Protein AF-A0A8K0D975-F1 (afdb_monomer_lite)

pLDDT: mean 75.47, std 18.8, range [40.16, 98.81]

Sequence (234 aa):
MQNQLSFEFPVFLFFVVSKGITSLYQLYKERNKKITDCPRDTNCNICNSYLSQVSKLASTLDELDTYIINIKEANEDKLEKLVLLHSEFNQLRQELAQFKDFKKELREFKRQLDTKSAVFPPPPAPPPPPRPPPPPPPLPPLSIPHNNSKSAKVAAKKKSDENARPVISLEDILKVKLKKISDRPSPVRHATEPLVLTALNQVRLSLAISKPPTPTRRSLCEIENCDFDSADGI

Foldseek 3Di:
DPPPPPPVVVVVVCVVVVVVVVVVVVVVVVVVVVVVPDPPPPPDPVVVVVVVVVVVVVVVVVVVVVVVVVVVVVVVVVVVVVVVVVVVVVVVVVVVVVVVVVVVVVVVVVVVVVVVVVPDDPPPDPDDPDDDDDDDPDDDDDDDDDDDDDDDDDDDDDDDDPPDDDDQDPVNVVPPPPDPPPDPPDPPPPPPDPCPVVVVVVPPPPPPPPPDPDPDDDDPDDPPDDDPDDPPDD

Secondary structure (DSSP, 8-state):
---SSSSHHHHHHHHHHHHHHHHHHHHHHHHHHHHHTS-S-TT-HHHHHHHHHHHHHHHHHHHHHHHHHHHHHHHHHHHHHHHHHHHHHHHHHHHHHHHHHHHHHHHHHHHHHHHHHTTSPPPPPPPPPPPPPPPPPPPPPPPPP------------PPPPTT------HHHHHH-------------------TTSHHHHS--------------------------------

Radius of gyration: 46.22 Å; chains: 1; bounding box: 80×68×142 Å

Organism: Ignelater luminosus (NCBI:txid2038154)

Structure (mmCIF, N/CA/C/O backbone):
data_AF-A0A8K0D975-F1
#
_entry.id   AF-A0A8K0D975-F1
#
loop_
_atom_site.group_PDB
_atom_site.id
_atom_site.type_symbol
_atom_site.label_atom_id
_atom_site.label_alt_id
_atom_site.label_comp_id
_atom_site.label_asym_id
_atom_site.label_entity_id
_atom_site.label_seq_id
_atom_site.pdbx_PDB_ins_code
_atom_site.Cartn_x
_atom_site.Cartn_y
_atom_site.Cartn_z
_atom_site.occupancy
_atom_site.B_iso_or_equiv
_atom_site.auth_seq_id
_atom_site.auth_comp_id
_atom_site.auth_asym_id
_atom_site.auth_atom_id
_atom_site.pdbx_PDB_model_num
ATOM 1 N N . MET A 1 1 ? -21.868 -29.072 -40.294 1.00 54.28 1 MET A N 1
ATOM 2 C CA . MET A 1 1 ? -20.649 -28.810 -41.093 1.00 54.28 1 MET A CA 1
ATOM 3 C C . MET A 1 1 ? -20.066 -27.449 -40.711 1.00 54.28 1 MET A C 1
ATOM 5 O O . MET A 1 1 ? -20.308 -26.482 -41.416 1.00 54.28 1 MET A O 1
ATOM 9 N N . GLN A 1 2 ? -19.380 -27.322 -39.566 1.00 55.19 2 GLN A N 1
ATOM 10 C CA . GLN A 1 2 ? -18.978 -25.990 -39.072 1.00 55.19 2 GLN A CA 1
ATOM 11 C C . GLN A 1 2 ? -17.717 -25.988 -38.186 1.00 55.19 2 GLN A C 1
ATOM 13 O O . GLN A 1 2 ? -17.623 -25.192 -37.268 1.00 55.19 2 GLN A O 1
ATOM 18 N N . ASN A 1 3 ? -16.749 -26.876 -38.457 1.00 55.88 3 ASN A N 1
ATOM 19 C CA . ASN A 1 3 ? -15.510 -26.998 -37.663 1.00 55.88 3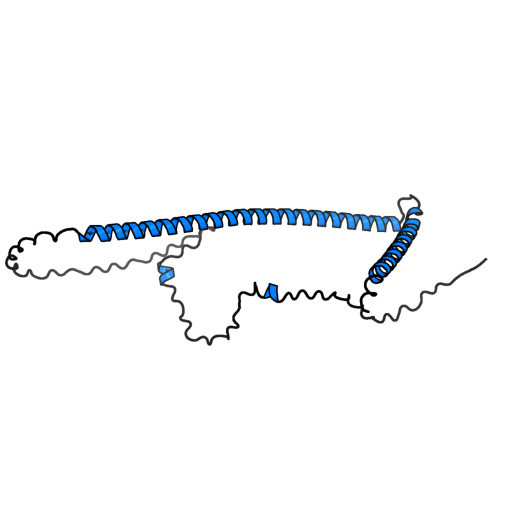 ASN A CA 1
ATOM 20 C C . ASN A 1 3 ? -14.221 -27.118 -38.512 1.00 55.88 3 ASN A C 1
ATOM 22 O O . ASN A 1 3 ? -13.230 -27.658 -38.038 1.00 55.88 3 ASN A O 1
ATOM 26 N N . GLN A 1 4 ? -14.202 -26.634 -39.761 1.00 58.50 4 GLN A N 1
ATOM 27 C CA . GLN A 1 4 ? -12.992 -26.692 -40.611 1.00 58.50 4 GLN A CA 1
ATOM 28 C C . GLN A 1 4 ? -12.146 -25.405 -40.632 1.00 58.50 4 GLN A C 1
ATOM 30 O O . GLN A 1 4 ? -11.039 -25.424 -41.153 1.00 58.50 4 GLN A O 1
ATOM 35 N N . LEU A 1 5 ? -12.604 -24.300 -40.037 1.00 57.09 5 LEU A N 1
ATOM 36 C CA . LEU A 1 5 ? -11.881 -23.016 -40.074 1.00 57.09 5 LEU A CA 1
ATOM 37 C C . LEU A 1 5 ? -10.822 -22.840 -38.969 1.00 57.09 5 LEU A C 1
ATOM 39 O O . LEU A 1 5 ? -10.104 -21.844 -38.966 1.00 57.09 5 LEU A O 1
ATOM 43 N N . SER A 1 6 ? -10.696 -23.789 -38.040 1.00 59.84 6 SER A N 1
ATOM 44 C CA . SER A 1 6 ? -9.868 -23.617 -36.837 1.00 59.84 6 SER A CA 1
ATOM 45 C C . SER A 1 6 ? -8.384 -23.954 -37.031 1.00 59.84 6 SER A C 1
ATOM 47 O O . SER A 1 6 ? -7.569 -23.556 -36.204 1.00 59.84 6 SER A O 1
ATOM 49 N N . PHE A 1 7 ? -8.019 -24.690 -38.088 1.00 61.81 7 PHE A N 1
ATOM 50 C CA . PHE A 1 7 ? -6.660 -25.238 -38.246 1.00 61.81 7 PHE A CA 1
ATOM 51 C C . PHE A 1 7 ? -5.744 -24.446 -39.194 1.00 61.81 7 PHE A C 1
ATOM 53 O O . PHE A 1 7 ? -4.526 -24.523 -39.061 1.00 61.81 7 PHE A O 1
ATOM 60 N N . GLU A 1 8 ? -6.296 -23.630 -40.094 1.00 73.44 8 GLU A N 1
ATOM 61 C CA . GLU A 1 8 ? -5.514 -22.889 -41.104 1.00 73.44 8 GLU A CA 1
ATOM 62 C C . GLU A 1 8 ? -4.910 -21.578 -40.565 1.00 73.44 8 GLU A C 1
ATOM 64 O O . GLU A 1 8 ? -3.854 -21.121 -41.006 1.00 73.44 8 GLU A O 1
ATOM 69 N N . PHE A 1 9 ? -5.548 -20.969 -39.561 1.00 77.62 9 PHE A N 1
ATOM 70 C CA . PHE A 1 9 ? -5.111 -19.687 -39.006 1.00 77.62 9 PHE A CA 1
ATOM 71 C C . PHE A 1 9 ? -3.704 -19.700 -38.365 1.00 77.62 9 PHE A C 1
ATOM 73 O O . PHE A 1 9 ? -2.917 -18.797 -38.667 1.00 77.62 9 PHE A O 1
ATOM 80 N N . PRO A 1 10 ? -3.320 -20.684 -37.521 1.00 82.88 10 PRO A N 1
ATOM 81 C CA . PRO A 1 10 ? -1.987 -20.693 -36.912 1.00 82.88 10 PRO A CA 1
ATOM 82 C C . PRO A 1 10 ? -0.861 -20.920 -37.932 1.00 82.88 10 PRO A C 1
ATOM 84 O O . PRO A 1 10 ? 0.219 -20.349 -37.778 1.00 82.88 10 PRO A O 1
ATOM 87 N N . VAL A 1 11 ? -1.112 -21.691 -38.996 1.00 85.38 11 VAL A N 1
ATOM 88 C CA . VAL A 1 11 ? -0.122 -21.951 -40.055 1.00 85.38 11 VAL A CA 1
ATOM 89 C C . VAL A 1 11 ? 0.134 -20.684 -40.868 1.00 85.38 11 VAL A C 1
ATOM 91 O O . VAL A 1 11 ? 1.287 -20.324 -41.115 1.00 85.38 11 VAL A O 1
ATOM 94 N N . PHE A 1 12 ? -0.929 -19.955 -41.215 1.00 86.31 12 PHE A N 1
ATOM 95 C CA . PHE A 1 12 ? -0.808 -18.674 -41.902 1.00 86.31 12 PHE A CA 1
ATOM 96 C C . PHE A 1 12 ? -0.055 -17.638 -41.054 1.00 86.31 12 PHE A C 1
ATOM 98 O O . PHE A 1 12 ? 0.866 -16.987 -41.551 1.00 86.31 12 PHE A O 1
ATOM 105 N N . LEU A 1 13 ? -0.384 -17.522 -39.761 1.00 86.50 13 LEU A N 1
ATOM 106 C CA . LEU A 1 13 ? 0.298 -16.597 -38.852 1.00 86.50 13 LEU A CA 1
ATOM 107 C C . LEU A 1 13 ? 1.793 -16.929 -38.734 1.00 86.50 13 LEU A C 1
ATOM 109 O O . LEU A 1 13 ? 2.632 -16.034 -38.833 1.00 86.50 13 LEU A O 1
ATOM 113 N N . PHE A 1 14 ? 2.132 -18.212 -38.585 1.00 91.44 14 PHE A N 1
ATOM 114 C CA . PHE A 1 14 ? 3.520 -18.664 -38.530 1.00 91.44 14 PHE A CA 1
ATOM 115 C C . PHE A 1 14 ? 4.281 -18.322 -39.815 1.00 91.44 14 PHE A C 1
ATOM 117 O O . PHE A 1 14 ? 5.395 -17.808 -39.744 1.00 91.44 14 PHE A O 1
ATOM 124 N N . PHE A 1 15 ? 3.681 -18.538 -40.989 1.00 92.88 15 PHE A N 1
ATOM 125 C CA . PHE A 1 15 ? 4.318 -18.229 -42.269 1.00 92.88 15 PHE A CA 1
ATOM 126 C C . PHE A 1 15 ? 4.573 -16.727 -42.453 1.00 92.88 15 PHE A C 1
ATOM 128 O O . PHE A 1 15 ? 5.654 -16.331 -42.893 1.00 92.88 15 PHE A O 1
ATOM 135 N N . VAL A 1 16 ? 3.607 -15.882 -42.075 1.00 91.38 16 VAL A N 1
ATOM 136 C CA . VAL A 1 16 ? 3.749 -14.419 -42.136 1.00 91.38 16 VAL A CA 1
ATOM 137 C C . VAL A 1 16 ? 4.837 -13.936 -41.175 1.00 91.38 16 VAL A C 1
ATOM 139 O O . VAL A 1 16 ? 5.709 -13.165 -41.579 1.00 91.38 16 VAL A O 1
ATOM 142 N N . VAL A 1 17 ? 4.840 -14.426 -39.931 1.00 91.75 17 VAL A N 1
ATOM 143 C CA . VAL A 1 17 ? 5.870 -14.086 -38.935 1.00 91.75 17 VAL A CA 1
ATOM 144 C C . VAL A 1 17 ? 7.247 -14.572 -39.390 1.00 91.75 17 VAL A C 1
ATOM 146 O O . VAL A 1 17 ? 8.211 -13.813 -39.339 1.00 91.75 17 VAL A O 1
ATOM 149 N N . SER A 1 18 ? 7.339 -15.799 -39.903 1.00 93.81 18 SER A N 1
ATOM 150 C CA . SER A 1 18 ? 8.587 -16.389 -40.391 1.00 93.81 18 SER A CA 1
ATOM 151 C C . SER A 1 18 ? 9.182 -15.572 -41.539 1.00 93.81 18 SER A C 1
ATOM 153 O O . SER A 1 18 ? 10.337 -15.155 -41.448 1.00 93.81 18 SER A O 1
ATOM 155 N N . LYS A 1 19 ? 8.386 -15.234 -42.565 1.00 92.94 19 LYS A N 1
ATOM 156 C CA . LYS A 1 19 ? 8.847 -14.375 -43.668 1.00 92.94 19 LYS A CA 1
ATOM 157 C C . LYS A 1 19 ? 9.261 -12.983 -43.196 1.00 92.94 19 LYS A C 1
ATOM 159 O O . LYS A 1 19 ? 10.261 -12.457 -43.684 1.00 92.94 19 LYS A O 1
ATOM 164 N N . GLY A 1 20 ? 8.536 -12.408 -42.234 1.00 92.44 20 GLY A N 1
ATOM 165 C CA . GLY A 1 20 ? 8.893 -11.129 -41.619 1.00 92.44 20 GLY A CA 1
ATOM 166 C C . GLY A 1 20 ? 10.260 -11.177 -40.932 1.00 92.44 20 GLY A C 1
ATOM 167 O O . GLY A 1 20 ? 11.113 -10.329 -41.194 1.00 92.44 20 GLY A O 1
ATOM 168 N N . ILE A 1 21 ? 10.507 -12.209 -40.121 1.00 91.94 21 ILE A N 1
ATOM 169 C CA . ILE A 1 21 ? 11.790 -12.417 -39.435 1.00 91.94 21 ILE A CA 1
ATOM 170 C C . ILE A 1 21 ? 12.917 -12.645 -40.448 1.00 91.94 21 ILE A C 1
ATOM 172 O O . ILE A 1 21 ? 13.978 -12.039 -40.313 1.00 91.94 21 ILE A O 1
ATOM 176 N N . THR A 1 22 ? 12.704 -13.463 -41.487 1.00 92.94 22 THR A N 1
ATOM 177 C CA . THR A 1 22 ? 13.719 -13.689 -42.529 1.00 92.94 22 THR A CA 1
ATOM 178 C C . THR A 1 22 ? 14.071 -12.394 -43.259 1.00 92.94 22 THR A C 1
ATOM 180 O O . THR A 1 22 ? 15.250 -12.110 -43.454 1.00 92.94 22 THR A O 1
ATOM 183 N N . SER A 1 23 ? 13.078 -11.577 -43.620 1.00 92.44 23 SER A N 1
ATOM 184 C CA . SER A 1 23 ? 13.317 -10.284 -44.268 1.00 92.44 23 SER A CA 1
ATOM 185 C C . SER A 1 23 ? 14.090 -9.321 -43.362 1.00 92.44 23 SER A C 1
ATOM 187 O O . SER A 1 23 ? 15.037 -8.681 -43.817 1.00 92.44 23 SER A O 1
ATOM 189 N N . LEU A 1 24 ? 13.727 -9.234 -42.077 1.00 86.06 24 LEU A N 1
ATOM 190 C CA . LEU A 1 24 ? 14.442 -8.411 -41.093 1.00 86.06 24 LEU A CA 1
ATOM 191 C C . LEU A 1 24 ? 15.884 -8.882 -40.895 1.00 86.06 24 LEU A C 1
ATOM 193 O O . LEU A 1 24 ? 16.798 -8.062 -40.837 1.00 86.06 24 LEU A O 1
ATOM 197 N N . TYR A 1 25 ? 16.098 -10.196 -40.839 1.00 91.44 25 TYR A N 1
ATOM 198 C CA . TYR A 1 25 ? 17.429 -10.777 -40.720 1.00 91.44 25 TYR A CA 1
ATOM 199 C C . TYR A 1 25 ? 18.309 -10.447 -41.932 1.00 91.44 25 TYR A C 1
ATOM 201 O O . TYR A 1 25 ? 19.474 -10.097 -41.757 1.00 91.44 25 TYR A O 1
ATOM 209 N N . GLN A 1 26 ? 17.763 -10.495 -43.153 1.00 89.06 26 GLN A N 1
ATOM 210 C CA . GLN A 1 26 ? 18.515 -10.113 -44.354 1.00 89.06 26 GLN A CA 1
ATOM 211 C C . GLN A 1 26 ? 18.881 -8.625 -44.349 1.00 89.06 26 GLN A C 1
ATOM 213 O O . GLN A 1 26 ? 20.036 -8.291 -44.598 1.00 89.06 26 GLN A O 1
ATOM 218 N N . LEU A 1 27 ? 17.955 -7.738 -43.966 1.00 82.12 27 LEU A N 1
ATOM 219 C CA . LEU A 1 27 ? 18.246 -6.306 -43.819 1.00 82.12 27 LEU A CA 1
ATOM 220 C C . LEU A 1 27 ? 19.330 -6.044 -42.766 1.00 82.12 27 LEU A C 1
ATOM 222 O O . LEU A 1 27 ? 20.228 -5.229 -42.980 1.00 82.12 27 LEU A O 1
ATOM 226 N N . TYR A 1 28 ? 19.278 -6.758 -41.639 1.00 81.69 28 TYR A N 1
ATOM 227 C CA . TYR A 1 28 ? 20.307 -6.690 -40.604 1.00 81.69 28 TYR A CA 1
ATOM 228 C C . TYR A 1 28 ? 21.668 -7.168 -41.131 1.00 81.69 28 TYR A C 1
ATOM 230 O O . TYR A 1 28 ? 22.685 -6.505 -40.927 1.00 81.69 28 TYR A O 1
ATOM 238 N N . LYS A 1 29 ? 21.689 -8.279 -41.877 1.00 85.56 29 LYS A N 1
ATOM 239 C CA . LYS A 1 29 ? 22.897 -8.845 -42.487 1.00 85.56 29 LYS A CA 1
ATOM 240 C C . LYS A 1 29 ? 23.521 -7.907 -43.525 1.00 85.56 29 LYS A C 1
ATOM 242 O O . LYS A 1 29 ? 24.730 -7.692 -43.488 1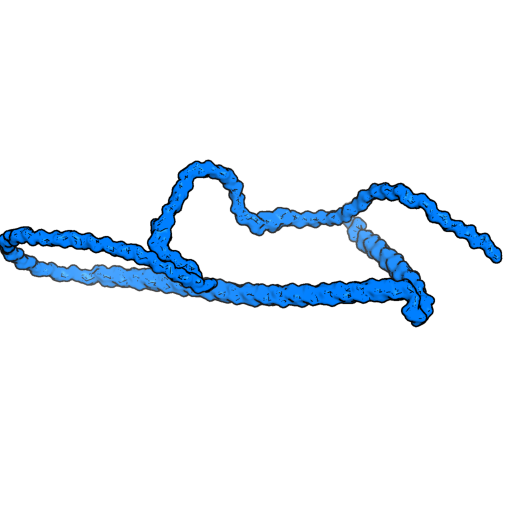.00 85.56 29 LYS A O 1
ATOM 247 N N . GLU A 1 30 ? 22.724 -7.324 -44.420 1.00 82.12 30 GLU A N 1
ATOM 248 C CA . GLU A 1 30 ? 23.202 -6.359 -45.421 1.00 82.12 30 GLU A CA 1
ATOM 249 C C . GLU A 1 30 ? 23.739 -5.081 -44.776 1.00 82.12 30 GLU A C 1
ATOM 251 O O . GLU A 1 30 ? 24.789 -4.572 -45.176 1.00 82.12 30 GLU A O 1
ATOM 256 N N . ARG A 1 31 ? 23.062 -4.582 -43.736 1.00 76.19 31 ARG A N 1
ATOM 257 C CA . ARG A 1 31 ? 23.519 -3.408 -42.987 1.00 76.19 31 ARG A CA 1
ATOM 258 C C . ARG A 1 31 ? 24.826 -3.684 -42.243 1.00 76.19 31 ARG A C 1
ATOM 260 O O . ARG A 1 31 ? 25.707 -2.829 -42.253 1.00 76.19 31 ARG A O 1
ATOM 267 N N . ASN A 1 32 ? 24.985 -4.878 -41.673 1.00 74.75 32 ASN A N 1
ATOM 268 C CA . ASN A 1 32 ? 26.220 -5.287 -41.004 1.00 74.75 32 ASN A CA 1
ATOM 269 C C . ASN A 1 32 ? 27.379 -5.521 -41.972 1.00 74.75 32 ASN A C 1
ATOM 271 O O . ASN A 1 32 ? 28.511 -5.206 -41.619 1.00 74.75 32 ASN A O 1
ATOM 275 N N . LYS A 1 33 ? 27.121 -5.991 -43.198 1.00 79.06 33 LYS A N 1
ATOM 276 C CA . LYS A 1 33 ? 28.171 -6.135 -44.217 1.00 79.06 33 LYS A CA 1
ATOM 277 C C . LYS A 1 33 ? 28.836 -4.788 -44.541 1.00 79.06 33 LYS A C 1
ATOM 279 O O . LYS A 1 33 ? 30.054 -4.704 -44.624 1.00 79.06 33 LYS A O 1
ATOM 284 N N . LYS A 1 34 ? 28.049 -3.707 -44.609 1.00 70.44 34 LYS A N 1
ATOM 285 C CA . LYS A 1 34 ? 28.573 -2.337 -44.788 1.00 70.44 34 LYS A CA 1
ATOM 286 C C . LYS A 1 34 ? 29.397 -1.836 -43.594 1.00 70.44 34 LYS A C 1
ATOM 288 O O . LYS A 1 34 ? 30.197 -0.925 -43.757 1.00 70.44 34 LYS A O 1
ATOM 293 N N . ILE A 1 35 ? 29.193 -2.404 -42.403 1.00 68.75 35 ILE A N 1
ATOM 294 C CA . ILE A 1 35 ? 29.945 -2.061 -41.187 1.00 68.75 35 ILE A CA 1
ATOM 295 C C . ILE A 1 35 ? 31.257 -2.857 -41.121 1.00 68.75 35 ILE A C 1
ATOM 297 O O . ILE A 1 35 ? 32.276 -2.303 -40.719 1.00 68.75 35 ILE A O 1
ATOM 301 N N . THR A 1 36 ? 31.262 -4.126 -41.549 1.00 71.06 36 THR A N 1
ATOM 302 C CA . THR A 1 36 ? 32.467 -4.978 -41.543 1.00 71.06 36 THR A CA 1
ATOM 303 C C . THR A 1 36 ? 33.531 -4.548 -42.547 1.00 71.06 36 THR A C 1
ATOM 305 O O . THR A 1 36 ? 34.699 -4.867 -42.345 1.00 71.06 36 THR A O 1
ATOM 308 N N . ASP A 1 37 ? 33.142 -3.801 -43.583 1.00 74.62 37 ASP A N 1
ATOM 309 C CA . ASP A 1 37 ? 34.058 -3.291 -44.605 1.00 74.62 37 ASP A CA 1
ATOM 310 C C . ASP A 1 37 ? 34.645 -1.904 -44.257 1.00 74.62 37 ASP A C 1
ATOM 312 O O . ASP A 1 37 ? 35.434 -1.381 -45.046 1.00 74.62 37 ASP A O 1
ATOM 316 N N . CYS A 1 38 ? 34.311 -1.282 -43.103 1.00 69.75 38 CYS A N 1
ATOM 317 C CA . CYS A 1 38 ? 34.995 -0.033 -42.729 1.00 69.75 38 CYS A CA 1
ATOM 318 C C . CYS A 1 38 ? 36.458 -0.363 -42.356 1.00 69.75 38 CYS A C 1
ATOM 320 O O . CYS A 1 38 ? 36.680 -1.201 -41.472 1.00 69.75 38 CYS A O 1
ATOM 322 N N . PRO A 1 39 ? 37.466 0.248 -43.015 1.00 73.81 39 PRO A N 1
ATOM 323 C CA . PRO A 1 39 ? 38.866 0.046 -42.659 1.00 73.81 39 PRO A CA 1
ATOM 324 C C . PRO A 1 39 ? 39.056 0.363 -41.175 1.00 73.81 39 PRO A C 1
ATOM 326 O O . PRO A 1 39 ? 38.428 1.277 -40.643 1.00 73.81 39 PRO A O 1
ATOM 329 N N . ARG A 1 40 ? 39.921 -0.399 -40.495 1.00 70.75 40 ARG A N 1
ATOM 330 C CA . ARG A 1 40 ? 40.200 -0.272 -39.049 1.00 70.75 40 ARG A CA 1
ATOM 331 C C . ARG A 1 40 ? 40.765 1.093 -38.625 1.00 70.75 40 ARG A C 1
ATOM 333 O O . ARG A 1 40 ? 41.045 1.285 -37.444 1.00 70.75 40 ARG A O 1
ATOM 340 N N . ASP A 1 41 ? 40.919 2.022 -39.560 1.00 65.56 41 ASP A N 1
ATOM 341 C CA . ASP A 1 41 ? 41.367 3.376 -39.300 1.00 65.56 41 ASP A CA 1
ATOM 342 C C . ASP A 1 41 ? 40.302 4.141 -38.505 1.00 65.56 41 ASP A C 1
ATOM 344 O O . ASP A 1 41 ? 39.129 4.247 -38.870 1.00 65.56 41 ASP A O 1
ATOM 348 N N . THR A 1 42 ? 40.741 4.682 -37.376 1.00 63.97 42 THR A N 1
ATOM 349 C CA . THR A 1 42 ? 39.962 5.235 -36.257 1.00 63.97 42 THR A CA 1
ATOM 350 C C . THR A 1 42 ? 39.091 6.460 -36.576 1.00 63.97 42 THR A C 1
ATOM 352 O O . THR A 1 42 ? 38.468 7.011 -35.672 1.00 63.97 42 THR A O 1
ATOM 355 N N . ASN A 1 43 ? 3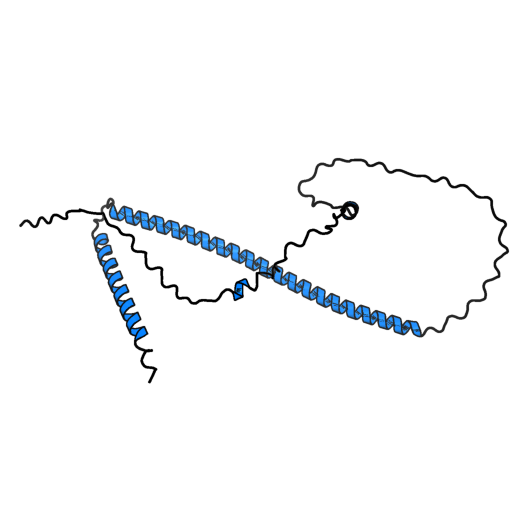8.974 6.866 -37.844 1.00 81.38 43 ASN A N 1
ATOM 356 C CA . ASN A 1 43 ? 38.278 8.083 -38.282 1.00 81.38 43 ASN A CA 1
ATOM 357 C C . ASN A 1 43 ? 37.074 7.833 -39.219 1.00 81.38 43 ASN A C 1
ATOM 359 O O . ASN A 1 43 ? 36.642 8.733 -39.938 1.00 81.38 43 ASN A O 1
ATOM 363 N N . CYS A 1 44 ? 36.485 6.634 -39.217 1.00 87.81 44 CYS A N 1
ATOM 364 C CA . CYS A 1 44 ? 35.237 6.362 -39.945 1.00 87.81 44 CYS A CA 1
ATOM 365 C C . CYS A 1 44 ? 34.054 7.125 -39.290 1.00 87.81 44 CYS A C 1
ATOM 367 O O . CYS A 1 44 ? 33.565 6.736 -38.229 1.00 87.81 44 CYS A O 1
ATOM 369 N N . ASN A 1 45 ? 33.557 8.199 -39.928 1.00 87.12 45 ASN A N 1
ATOM 370 C CA . ASN A 1 45 ? 32.433 9.025 -39.429 1.00 87.12 45 ASN A CA 1
ATOM 371 C C . ASN A 1 45 ? 31.175 8.202 -39.099 1.00 87.12 45 ASN A C 1
ATOM 373 O O . ASN A 1 45 ? 30.465 8.484 -38.133 1.00 87.12 45 ASN A O 1
ATOM 377 N N . ILE A 1 46 ? 30.917 7.157 -39.890 1.00 83.69 46 ILE A N 1
ATOM 378 C CA . ILE A 1 46 ? 29.788 6.242 -39.695 1.00 83.69 46 ILE A CA 1
ATOM 379 C C . ILE A 1 46 ? 29.976 5.434 -38.403 1.00 83.69 46 ILE A C 1
ATOM 381 O O . ILE A 1 46 ? 29.057 5.367 -37.587 1.00 83.69 46 ILE A O 1
ATOM 385 N N . CYS A 1 47 ? 31.170 4.876 -38.177 1.00 83.62 47 CYS A N 1
ATOM 386 C CA . CYS A 1 47 ? 31.493 4.153 -36.946 1.00 83.62 47 CYS A CA 1
ATOM 387 C C . CYS A 1 47 ? 31.379 5.057 -35.714 1.00 83.62 47 CYS A C 1
ATOM 389 O O . CYS A 1 47 ? 30.780 4.642 -34.727 1.00 83.62 47 CYS A O 1
ATOM 391 N N . ASN A 1 48 ? 31.858 6.303 -35.787 1.00 87.31 48 ASN A N 1
ATOM 392 C CA . ASN A 1 48 ? 31.734 7.268 -34.689 1.00 87.31 48 ASN A CA 1
ATOM 393 C C . ASN A 1 48 ? 30.267 7.596 -34.362 1.00 87.31 48 ASN A C 1
ATOM 395 O O . ASN A 1 48 ? 29.899 7.676 -33.190 1.00 87.31 48 ASN A O 1
ATOM 399 N N . SER A 1 49 ? 29.405 7.720 -35.378 1.00 88.69 49 SER A N 1
ATOM 400 C CA . SER A 1 49 ? 27.964 7.915 -35.172 1.00 88.69 49 SER A CA 1
ATOM 401 C C . SER A 1 49 ? 27.314 6.716 -34.476 1.00 88.69 49 SER A C 1
ATOM 403 O O . SER A 1 49 ? 26.567 6.897 -33.512 1.00 88.69 49 SER A O 1
ATOM 405 N N . TYR A 1 50 ? 27.622 5.490 -34.910 1.00 86.12 50 TYR A N 1
ATOM 406 C CA . TYR A 1 50 ? 27.109 4.286 -34.253 1.00 86.12 50 TYR A CA 1
ATOM 407 C C . TYR A 1 50 ? 27.651 4.131 -32.834 1.00 86.12 50 TYR A C 1
ATOM 409 O O . TYR A 1 50 ? 26.877 3.836 -31.930 1.00 86.12 50 TYR A O 1
ATOM 417 N N . LEU A 1 51 ? 28.941 4.385 -32.612 1.00 86.50 51 LEU A N 1
ATOM 418 C CA . LEU A 1 51 ? 29.549 4.338 -31.285 1.00 86.50 51 LEU A CA 1
ATOM 419 C C . LEU A 1 51 ? 28.893 5.352 -30.339 1.00 86.50 51 LEU A C 1
ATOM 421 O O . LEU A 1 51 ? 28.592 5.017 -29.197 1.00 86.50 51 LEU A O 1
ATOM 425 N N . SER A 1 52 ? 28.596 6.561 -30.825 1.00 90.56 52 SER A N 1
ATOM 426 C CA . SER A 1 52 ? 27.857 7.573 -30.064 1.00 90.56 52 SER A CA 1
ATOM 427 C C . SER A 1 52 ? 26.436 7.112 -29.720 1.00 90.56 52 SER A C 1
ATOM 429 O O . SER A 1 52 ? 26.000 7.277 -28.583 1.00 90.56 52 SER A O 1
ATOM 431 N N . GLN A 1 53 ? 25.723 6.478 -30.658 1.00 93.00 53 GLN A N 1
ATOM 432 C CA . GLN A 1 53 ? 24.389 5.924 -30.398 1.00 93.00 53 GLN A CA 1
ATOM 433 C C . GLN A 1 53 ? 24.424 4.767 -29.396 1.00 93.00 53 GLN A C 1
ATOM 435 O O . GLN A 1 53 ? 23.596 4.731 -28.491 1.00 93.00 53 GLN A O 1
ATOM 440 N N . VAL A 1 54 ? 25.382 3.847 -29.532 1.00 85.50 54 VAL A N 1
ATOM 441 C CA . VAL A 1 54 ? 25.581 2.729 -28.598 1.00 85.50 54 VAL A CA 1
ATOM 442 C C . VAL A 1 54 ? 25.928 3.253 -27.210 1.00 85.50 54 VAL A C 1
ATOM 444 O O . VAL A 1 54 ? 25.340 2.799 -26.238 1.00 85.50 54 VAL A O 1
ATOM 447 N N . SER A 1 55 ? 26.812 4.248 -27.118 1.00 91.62 55 SER A N 1
ATOM 448 C CA . SER A 1 55 ? 27.159 4.908 -25.857 1.00 91.62 55 SER A CA 1
ATOM 449 C C . SER A 1 55 ? 25.936 5.574 -25.217 1.00 91.62 55 SER A C 1
ATOM 451 O O . SER A 1 55 ? 25.641 5.332 -24.052 1.00 91.62 55 SER A O 1
ATOM 453 N N . LYS A 1 56 ? 25.138 6.312 -26.000 1.00 95.50 56 LYS A N 1
ATOM 454 C CA . LYS A 1 56 ? 23.891 6.924 -25.522 1.00 95.50 56 LYS A CA 1
ATOM 455 C C . LYS A 1 56 ? 22.894 5.882 -25.008 1.00 95.50 56 LYS A C 1
ATOM 457 O O . LYS A 1 56 ? 22.304 6.089 -23.951 1.00 95.50 56 LYS A O 1
ATOM 462 N N . LEU A 1 57 ? 22.702 4.789 -25.751 1.00 91.38 57 LEU A N 1
ATOM 463 C CA . LEU A 1 57 ? 21.832 3.674 -25.362 1.00 91.38 57 LEU A CA 1
ATOM 464 C C . LEU A 1 57 ? 22.333 2.988 -24.088 1.00 91.38 57 LEU A C 1
ATOM 466 O O . LEU A 1 57 ? 21.526 2.689 -23.216 1.00 91.38 57 LEU A O 1
ATOM 470 N N . ALA A 1 58 ? 23.646 2.783 -23.960 1.00 89.19 58 ALA A N 1
ATOM 471 C CA . ALA A 1 58 ? 24.255 2.230 -22.755 1.00 89.19 58 ALA A CA 1
ATOM 472 C C . ALA A 1 58 ? 23.980 3.126 -21.537 1.00 89.19 58 ALA A C 1
ATOM 474 O O . ALA A 1 58 ? 23.454 2.640 -20.544 1.00 89.19 58 ALA A O 1
ATOM 475 N N . SER A 1 59 ? 24.183 4.444 -21.653 1.00 95.81 59 SER A N 1
ATOM 476 C CA . SER A 1 59 ? 23.853 5.379 -20.566 1.00 95.81 59 SER A CA 1
ATOM 477 C C . SER A 1 59 ? 22.366 5.366 -20.200 1.00 95.81 59 SER A C 1
ATOM 479 O O . SER A 1 59 ? 22.026 5.435 -19.025 1.00 95.81 59 SER A O 1
ATOM 481 N N . THR A 1 60 ? 21.465 5.232 -21.182 1.00 94.00 60 THR A N 1
ATOM 482 C CA . THR A 1 60 ? 20.022 5.143 -20.883 1.00 94.00 60 THR A CA 1
ATOM 483 C C . THR A 1 60 ? 19.655 3.831 -20.191 1.00 94.00 60 THR A C 1
ATOM 485 O O . THR A 1 60 ? 18.740 3.816 -19.371 1.00 94.00 60 THR A O 1
ATOM 488 N N . LEU A 1 61 ? 20.343 2.730 -20.509 1.00 88.19 61 LEU A N 1
ATOM 489 C CA . LEU A 1 61 ? 20.168 1.461 -19.803 1.00 88.19 61 LEU A CA 1
ATOM 490 C C . LEU A 1 61 ? 20.623 1.573 -18.346 1.00 88.19 61 LEU A C 1
ATOM 492 O O . LEU A 1 61 ? 19.880 1.141 -17.470 1.00 88.19 61 LEU A O 1
ATOM 496 N N . ASP A 1 62 ? 21.765 2.211 -18.083 1.00 93.31 62 ASP A N 1
ATOM 497 C CA . ASP A 1 62 ? 22.277 2.415 -16.720 1.00 93.31 62 ASP A CA 1
ATOM 498 C C . ASP A 1 62 ? 21.336 3.302 -15.877 1.00 93.31 62 ASP A C 1
ATOM 500 O O . ASP A 1 62 ? 21.060 3.015 -14.707 1.00 93.31 62 ASP A O 1
ATOM 504 N N . GLU A 1 63 ? 20.782 4.363 -16.477 1.00 96.31 63 GLU A N 1
ATOM 505 C CA . GLU A 1 63 ? 19.775 5.223 -15.838 1.00 96.31 63 GLU A CA 1
ATOM 506 C C . GLU A 1 63 ? 18.496 4.447 -15.487 1.00 96.31 63 GLU A C 1
ATOM 508 O O . GLU A 1 63 ? 17.962 4.580 -14.381 1.00 96.31 63 GLU A O 1
ATOM 513 N N . LEU A 1 64 ? 18.001 3.623 -16.416 1.00 93.75 64 LEU A N 1
ATOM 514 C CA . LEU A 1 64 ? 16.816 2.795 -16.196 1.00 93.75 64 LEU A CA 1
ATOM 515 C C . LEU A 1 64 ? 17.057 1.710 -15.147 1.00 93.75 64 LEU A C 1
ATOM 517 O O . LEU A 1 64 ? 16.161 1.447 -14.346 1.00 93.75 64 LEU A O 1
ATOM 521 N N . ASP A 1 65 ? 18.241 1.101 -15.121 1.00 93.94 65 ASP A N 1
ATOM 522 C CA . ASP A 1 65 ? 18.593 0.097 -14.118 1.00 93.94 65 ASP A CA 1
ATOM 523 C C . ASP A 1 65 ? 18.621 0.717 -12.715 1.00 93.94 65 ASP A C 1
ATOM 525 O O . ASP A 1 65 ? 17.956 0.230 -11.798 1.00 93.94 65 ASP A O 1
ATOM 529 N N . THR A 1 66 ? 19.250 1.889 -12.581 1.00 97.56 66 THR A N 1
ATOM 530 C CA . THR A 1 66 ? 19.232 2.681 -11.340 1.00 97.56 66 THR A CA 1
ATOM 531 C C . THR A 1 66 ? 17.800 3.023 -10.915 1.00 97.56 66 THR A C 1
ATOM 533 O O . THR A 1 66 ? 17.433 2.893 -9.746 1.00 97.56 66 THR A O 1
ATOM 536 N N . TYR A 1 67 ? 16.947 3.427 -11.861 1.00 97.38 67 TYR A N 1
ATOM 537 C CA . TYR A 1 67 ? 15.539 3.717 -11.589 1.00 97.38 67 TYR A CA 1
ATOM 538 C C . TYR A 1 67 ? 14.761 2.480 -11.108 1.00 97.38 67 TYR A C 1
ATOM 540 O O . TYR A 1 67 ? 13.969 2.576 -10.168 1.00 97.38 67 TYR A O 1
ATOM 548 N N . ILE A 1 68 ? 14.999 1.312 -11.713 1.00 95.12 68 ILE A N 1
ATOM 549 C CA . ILE A 1 68 ? 14.380 0.044 -11.308 1.00 95.12 68 ILE A CA 1
ATOM 550 C C . ILE A 1 68 ? 14.818 -0.347 -9.894 1.00 95.12 68 ILE A C 1
ATOM 552 O O . ILE A 1 68 ? 13.965 -0.759 -9.105 1.00 95.12 68 ILE A O 1
ATOM 556 N N . ILE A 1 69 ? 16.106 -0.210 -9.563 1.00 97.31 69 ILE A N 1
ATOM 557 C CA . ILE A 1 69 ? 16.635 -0.481 -8.217 1.00 97.31 69 ILE A CA 1
ATOM 558 C C . ILE A 1 69 ? 15.935 0.415 -7.188 1.00 97.31 69 ILE A C 1
ATOM 560 O O . ILE A 1 69 ? 15.335 -0.100 -6.247 1.00 97.31 69 ILE A O 1
ATOM 564 N N . ASN A 1 70 ? 15.869 1.724 -7.438 1.00 98.12 70 ASN A N 1
ATOM 565 C CA . ASN A 1 70 ? 15.204 2.674 -6.540 1.00 98.12 70 ASN A CA 1
ATOM 566 C C . ASN A 1 70 ? 13.714 2.350 -6.327 1.00 98.12 70 ASN A C 1
ATOM 568 O O . ASN A 1 70 ? 13.190 2.469 -5.219 1.00 98.12 70 ASN A O 1
ATOM 572 N N . ILE A 1 71 ? 12.998 1.936 -7.382 1.00 97.50 71 ILE A N 1
ATOM 573 C CA . ILE A 1 71 ? 11.595 1.513 -7.255 1.00 97.50 71 ILE A CA 1
ATOM 574 C C . ILE A 1 71 ? 11.472 0.245 -6.415 1.00 97.50 71 ILE A C 1
ATOM 576 O O . ILE A 1 71 ? 10.523 0.132 -5.636 1.00 97.50 71 ILE A O 1
ATOM 580 N N . LYS A 1 72 ? 12.376 -0.724 -6.596 1.00 97.56 72 LYS A N 1
ATOM 581 C CA . LYS A 1 72 ? 12.364 -1.971 -5.826 1.00 97.56 72 LYS A CA 1
ATOM 582 C C . LYS A 1 72 ? 12.550 -1.684 -4.343 1.00 97.56 72 LYS A C 1
ATOM 584 O O . LYS A 1 72 ? 11.687 -2.084 -3.570 1.00 97.56 72 LYS A O 1
ATOM 589 N N . GLU A 1 73 ? 13.564 -0.906 -3.980 1.00 98.31 73 GLU A N 1
ATOM 590 C CA . GLU A 1 73 ? 13.815 -0.494 -2.592 1.00 98.31 73 GLU A CA 1
ATOM 591 C C . GLU A 1 73 ? 12.602 0.243 -1.999 1.00 98.31 73 GLU A C 1
ATOM 593 O O . GLU A 1 73 ? 12.074 -0.134 -0.955 1.00 98.31 73 GLU A O 1
ATOM 598 N N . ALA A 1 74 ? 12.044 1.219 -2.725 1.00 97.69 74 ALA A N 1
ATOM 599 C CA . ALA A 1 74 ? 10.859 1.947 -2.268 1.00 97.69 74 ALA A CA 1
ATOM 600 C C . ALA A 1 74 ? 9.607 1.060 -2.116 1.00 97.69 74 ALA A C 1
ATOM 602 O O . ALA A 1 74 ? 8.688 1.399 -1.362 1.00 97.69 74 ALA A O 1
ATOM 603 N N . ASN A 1 75 ? 9.515 -0.040 -2.865 1.00 97.00 75 ASN A N 1
ATOM 604 C CA . ASN A 1 75 ? 8.431 -1.009 -2.736 1.00 97.00 75 ASN A CA 1
ATOM 605 C C . ASN A 1 75 ? 8.666 -1.982 -1.577 1.00 97.00 75 ASN A C 1
ATOM 607 O O . ASN A 1 75 ? 7.695 -2.331 -0.906 1.00 97.00 75 ASN A O 1
ATOM 611 N N . GLU A 1 76 ? 9.911 -2.376 -1.312 1.00 98.31 76 GLU A N 1
ATOM 612 C CA . GLU A 1 76 ? 10.285 -3.181 -0.145 1.00 98.31 76 GLU A CA 1
ATOM 613 C C . GLU A 1 76 ? 9.971 -2.434 1.158 1.00 98.31 76 GLU A C 1
ATOM 615 O O . GLU A 1 76 ? 9.258 -2.972 2.005 1.00 98.31 76 GLU A O 1
ATOM 620 N N . ASP A 1 77 ? 10.324 -1.149 1.254 1.00 97.88 77 ASP A N 1
ATOM 621 C CA . ASP A 1 77 ? 9.974 -0.288 2.397 1.00 97.88 77 ASP A CA 1
ATOM 622 C C . ASP A 1 77 ? 8.456 -0.207 2.640 1.00 97.88 77 ASP A C 1
ATOM 624 O O . ASP A 1 77 ? 7.962 -0.182 3.773 1.00 97.88 77 ASP A O 1
ATOM 628 N N . LYS A 1 78 ? 7.672 -0.106 1.558 1.00 97.69 78 LYS A N 1
ATOM 629 C CA . LYS A 1 78 ? 6.203 -0.072 1.645 1.00 97.69 78 LYS A CA 1
ATOM 630 C C . LYS A 1 78 ? 5.644 -1.420 2.076 1.00 97.69 78 LYS A C 1
ATOM 632 O O . LYS A 1 78 ? 4.667 -1.446 2.825 1.00 97.69 78 LYS A O 1
ATOM 637 N N . LEU A 1 79 ? 6.237 -2.514 1.602 1.00 98.62 79 LEU A N 1
ATOM 638 C CA . LEU A 1 79 ? 5.845 -3.865 1.978 1.00 98.62 79 LEU A CA 1
ATOM 639 C C . LEU A 1 79 ? 6.112 -4.109 3.466 1.00 98.62 79 LEU A C 1
ATOM 641 O O . LEU A 1 79 ? 5.221 -4.596 4.159 1.00 98.62 79 LEU A O 1
ATOM 645 N N . GLU A 1 80 ? 7.269 -3.692 3.980 1.00 98.62 80 GLU A N 1
ATOM 646 C CA . GLU A 1 80 ? 7.600 -3.783 5.406 1.00 98.62 80 GLU A CA 1
ATOM 647 C C . GLU A 1 80 ? 6.599 -2.998 6.270 1.00 98.62 80 GLU A C 1
ATOM 649 O O . GLU A 1 80 ? 6.027 -3.538 7.220 1.00 98.62 80 GLU A O 1
ATOM 654 N N . LYS A 1 81 ? 6.284 -1.752 5.887 1.00 98.62 81 LYS A N 1
ATOM 655 C CA . LYS A 1 81 ? 5.262 -0.937 6.573 1.00 98.62 81 LYS A CA 1
ATOM 656 C C . LYS A 1 81 ? 3.884 -1.594 6.563 1.00 98.62 81 LYS A C 1
ATOM 658 O O . LYS A 1 81 ? 3.160 -1.516 7.554 1.00 98.62 81 LYS A O 1
ATOM 663 N N . LEU A 1 82 ? 3.508 -2.233 5.455 1.00 98.12 82 LEU A N 1
ATOM 664 C CA . LEU A 1 82 ? 2.237 -2.946 5.339 1.00 98.12 82 LEU A CA 1
ATOM 665 C C . LEU A 1 82 ? 2.197 -4.152 6.282 1.00 98.12 82 LEU A C 1
ATOM 667 O O . LEU A 1 82 ? 1.188 -4.353 6.958 1.00 98.12 82 LEU A O 1
ATOM 671 N N . VAL A 1 83 ? 3.287 -4.919 6.370 1.00 98.69 83 VAL A N 1
ATOM 672 C CA . VAL A 1 83 ? 3.412 -6.051 7.301 1.00 98.69 83 VAL A CA 1
ATOM 673 C C . VAL A 1 83 ? 3.295 -5.581 8.753 1.00 98.69 83 VAL A C 1
ATOM 675 O O . VAL A 1 83 ? 2.527 -6.167 9.520 1.00 98.69 83 VAL A O 1
ATOM 678 N N . LEU A 1 84 ? 3.976 -4.492 9.120 1.00 98.62 84 LEU A N 1
ATOM 679 C CA . LEU A 1 84 ? 3.902 -3.923 10.466 1.00 98.62 84 LEU A CA 1
ATOM 680 C C . LEU A 1 84 ? 2.475 -3.475 10.809 1.00 98.62 84 LEU A C 1
ATOM 682 O O . LEU A 1 84 ? 1.920 -3.916 11.816 1.00 98.62 84 LEU A O 1
ATOM 686 N N . LEU A 1 85 ? 1.835 -2.698 9.933 1.00 98.56 85 LEU A N 1
ATOM 687 C CA . LEU A 1 85 ? 0.460 -2.235 10.138 1.00 98.56 85 LEU A CA 1
ATOM 688 C C . LEU A 1 85 ? -0.532 -3.404 10.231 1.00 98.56 85 LEU A C 1
ATOM 690 O O . LEU A 1 85 ? -1.494 -3.364 10.998 1.00 98.56 85 LEU A O 1
ATOM 694 N N . HIS A 1 86 ? -0.298 -4.471 9.465 1.00 98.50 86 HIS A N 1
ATOM 695 C CA . HIS A 1 86 ? -1.105 -5.681 9.544 1.00 98.50 86 HIS A CA 1
ATOM 696 C C . HIS A 1 86 ? -0.961 -6.373 10.908 1.00 98.50 86 HIS A C 1
ATOM 698 O O . HIS A 1 86 ? -1.955 -6.838 11.470 1.00 98.50 86 HIS A O 1
ATOM 704 N N . SER A 1 87 ? 0.251 -6.413 11.467 1.00 98.62 87 SER A N 1
ATOM 705 C CA . SER A 1 87 ? 0.487 -6.968 12.803 1.00 98.62 87 SER A CA 1
ATOM 706 C C . SER A 1 87 ? -0.194 -6.145 13.905 1.00 98.62 87 SER A C 1
ATOM 708 O O . SER A 1 87 ? -0.903 -6.720 14.730 1.00 98.62 87 SER A O 1
ATOM 710 N N . GLU A 1 88 ? -0.104 -4.810 13.850 1.00 98.62 88 GLU A N 1
ATOM 711 C CA . GLU A 1 88 ? -0.795 -3.899 14.773 1.00 98.62 88 GLU A CA 1
ATOM 712 C C . GLU A 1 88 ? -2.318 -4.062 14.689 1.00 98.62 88 GLU A C 1
ATOM 714 O O . GLU A 1 88 ? -3.010 -4.148 15.704 1.00 98.62 88 GLU A O 1
ATOM 719 N N . PHE A 1 89 ? -2.860 -4.171 13.472 1.00 98.62 89 PHE A N 1
ATOM 720 C CA . PHE A 1 89 ? -4.286 -4.408 13.265 1.00 98.62 89 PHE A CA 1
ATOM 721 C C . PHE A 1 89 ? -4.747 -5.724 13.904 1.00 98.62 89 PHE A C 1
ATOM 723 O O . PHE A 1 89 ? -5.801 -5.779 14.546 1.00 98.62 89 PHE A O 1
ATOM 730 N N . ASN A 1 90 ? -3.956 -6.788 13.758 1.00 98.25 90 ASN A N 1
ATOM 731 C CA . ASN A 1 90 ? -4.256 -8.082 14.363 1.00 98.25 90 ASN A CA 1
ATOM 732 C C . ASN A 1 90 ? -4.156 -8.038 15.895 1.00 98.25 90 ASN A C 1
ATOM 734 O O . ASN A 1 90 ? -5.010 -8.622 16.567 1.00 98.25 90 ASN A O 1
ATOM 738 N N . GLN A 1 91 ? -3.193 -7.297 16.449 1.00 98.75 91 GLN A N 1
ATOM 739 C CA . GLN A 1 91 ? -3.087 -7.061 17.889 1.00 98.75 91 GLN A CA 1
ATOM 740 C C . GLN A 1 91 ? -4.323 -6.326 18.427 1.00 98.75 91 GLN A C 1
ATOM 742 O O . GLN A 1 91 ? -4.974 -6.807 19.354 1.00 98.75 91 GLN A O 1
ATOM 747 N N . LEU A 1 92 ? -4.729 -5.220 17.797 1.00 98.50 92 LEU A N 1
ATOM 748 C CA . LEU A 1 92 ? -5.932 -4.477 18.189 1.00 98.50 92 LEU A CA 1
ATOM 749 C C . LEU A 1 92 ? -7.195 -5.342 18.104 1.00 98.50 92 LEU A C 1
ATOM 751 O O . LEU A 1 92 ? -8.089 -5.255 18.949 1.00 98.50 92 LEU A O 1
ATOM 755 N N . ARG A 1 93 ? -7.279 -6.219 17.097 1.00 98.56 93 ARG A N 1
ATOM 756 C CA . ARG A 1 93 ? -8.379 -7.181 16.974 1.00 98.56 93 ARG A CA 1
ATOM 757 C C . ARG A 1 93 ? -8.402 -8.171 18.144 1.00 98.56 93 ARG A C 1
ATOM 759 O O . ARG A 1 93 ? -9.492 -8.507 18.613 1.00 98.56 93 ARG A O 1
ATOM 766 N N . GLN A 1 94 ? -7.240 -8.621 18.612 1.00 98.81 94 GLN A N 1
ATOM 767 C CA . GLN A 1 94 ? -7.112 -9.502 19.773 1.00 98.81 94 GLN A CA 1
ATOM 768 C C . GLN A 1 94 ? -7.496 -8.784 21.073 1.00 98.81 94 GLN A C 1
ATOM 770 O O . GLN A 1 94 ? -8.296 -9.317 21.841 1.00 98.81 94 GLN A O 1
ATOM 775 N N . GLU A 1 95 ? -7.014 -7.561 21.290 1.00 98.56 95 GLU A N 1
ATOM 776 C CA . GLU A 1 95 ? -7.374 -6.738 22.453 1.00 98.56 95 GLU A CA 1
ATOM 777 C C . GLU A 1 95 ? -8.886 -6.464 22.502 1.00 98.56 95 GLU A C 1
ATOM 779 O O . GLU A 1 95 ? -9.527 -6.609 23.545 1.00 98.56 95 GLU A O 1
ATOM 784 N N . LEU A 1 96 ? -9.507 -6.166 21.354 1.00 98.44 96 LEU A N 1
ATOM 785 C CA . LEU A 1 96 ? -10.962 -6.015 21.255 1.00 98.44 96 LEU A CA 1
ATOM 786 C C . LEU A 1 96 ? -11.722 -7.309 21.570 1.00 98.44 96 LEU A C 1
ATOM 788 O O . LEU A 1 96 ? -12.834 -7.243 22.101 1.00 98.44 96 LEU A O 1
ATOM 792 N N . ALA A 1 97 ? -11.173 -8.477 21.231 1.00 98.62 97 ALA A N 1
ATOM 793 C CA . ALA A 1 97 ? -11.766 -9.760 21.600 1.00 98.62 97 ALA A CA 1
ATOM 794 C C . ALA A 1 97 ? -11.687 -9.982 23.119 1.00 98.62 97 ALA A C 1
ATOM 796 O O . ALA A 1 97 ? -12.716 -10.233 23.745 1.00 98.62 97 ALA A O 1
ATOM 797 N N . GLN A 1 98 ? -10.515 -9.759 23.721 1.00 98.69 98 GLN A N 1
ATOM 798 C CA . GLN A 1 98 ? -10.315 -9.855 25.171 1.00 98.69 98 GLN A CA 1
ATOM 799 C C . GLN A 1 98 ? -11.237 -8.900 25.939 1.00 98.69 98 GLN A C 1
ATOM 801 O O . GLN A 1 98 ? -11.908 -9.304 26.887 1.00 98.69 98 GLN A O 1
ATOM 806 N N . PHE A 1 99 ? -11.359 -7.647 25.490 1.00 98.62 99 PHE A N 1
ATOM 807 C CA . PHE A 1 99 ? -12.252 -6.670 26.111 1.00 98.62 99 PHE A CA 1
ATOM 808 C C . PHE A 1 99 ? -13.727 -7.096 26.041 1.00 98.62 99 PHE A C 1
ATOM 810 O O . PHE A 1 99 ? -14.498 -6.880 26.981 1.00 98.62 99 PHE A O 1
ATOM 817 N N . LYS A 1 100 ? -14.147 -7.723 24.933 1.00 98.56 100 LYS A N 1
ATOM 818 C CA . LYS A 1 100 ? -15.509 -8.261 24.798 1.00 98.56 100 LYS A CA 1
ATOM 819 C C . LYS A 1 100 ? -15.769 -9.395 25.781 1.00 98.56 100 LYS A C 1
ATOM 821 O O . LYS A 1 100 ? -16.874 -9.450 26.322 1.00 98.56 100 LYS A O 1
ATOM 826 N N . ASP A 1 101 ? -14.795 -10.267 26.001 1.00 98.50 101 ASP A N 1
ATOM 827 C CA . ASP A 1 101 ? -14.927 -11.384 26.932 1.00 98.50 101 ASP A CA 1
ATOM 828 C C . ASP A 1 101 ? -14.905 -10.901 28.385 1.00 98.50 101 ASP A C 1
ATOM 830 O O . ASP A 1 101 ? -15.844 -11.197 29.125 1.00 98.50 101 ASP A O 1
ATOM 834 N N . PHE A 1 102 ? -13.995 -9.990 28.740 1.00 98.75 102 PHE A N 1
ATOM 835 C CA . PHE A 1 102 ? -14.000 -9.315 30.043 1.00 98.75 102 PHE A CA 1
ATOM 836 C C . PHE A 1 102 ? -15.343 -8.624 30.335 1.00 98.75 102 PHE A C 1
ATOM 838 O O . PHE A 1 102 ? -15.908 -8.731 31.422 1.00 98.75 102 PHE A O 1
ATOM 845 N N . LYS A 1 103 ? -15.942 -7.961 29.336 1.00 98.56 103 LYS A N 1
ATOM 846 C CA . LYS A 1 103 ? -17.275 -7.351 29.470 1.00 98.56 103 LYS A CA 1
ATOM 847 C C . LYS A 1 103 ? -18.392 -8.385 29.678 1.00 98.56 103 LYS A C 1
ATOM 849 O O . LYS A 1 103 ? -19.423 -8.057 30.273 1.00 98.56 103 LYS A O 1
ATOM 854 N N . LYS A 1 104 ? -18.265 -9.608 29.151 1.00 98.62 104 LYS A N 1
ATOM 855 C CA . LYS A 1 104 ? -19.219 -10.696 29.438 1.00 98.62 104 LYS A CA 1
ATOM 856 C C . LYS A 1 104 ? -19.060 -11.166 30.882 1.00 98.62 104 LYS A C 1
ATOM 858 O O . LYS A 1 104 ? -20.071 -11.239 31.572 1.00 98.62 104 LYS A O 1
ATOM 863 N N . GLU A 1 105 ? -17.830 -11.377 31.342 1.00 98.56 105 GLU A N 1
ATOM 864 C CA . GLU A 1 105 ? -17.532 -11.762 32.728 1.00 98.56 105 GLU A CA 1
ATOM 865 C C . GLU A 1 105 ? -18.052 -10.729 33.731 1.00 98.56 105 GLU A C 1
ATOM 867 O O . GLU A 1 105 ? -18.754 -11.086 34.672 1.00 98.56 105 GLU A O 1
ATOM 872 N N . LEU A 1 106 ? -17.831 -9.434 33.479 1.00 98.44 106 LEU A N 1
ATOM 873 C CA . LEU A 1 106 ? -18.362 -8.348 34.313 1.00 98.44 106 LEU A CA 1
ATOM 874 C C . LEU A 1 106 ? -19.894 -8.364 34.405 1.00 98.44 106 LEU A C 1
ATOM 876 O O . LEU A 1 106 ? -20.462 -8.108 35.468 1.00 98.44 106 LEU A O 1
ATOM 880 N N . ARG A 1 107 ? -20.583 -8.656 33.292 1.00 98.38 107 ARG A N 1
ATOM 881 C CA . ARG A 1 107 ? -22.049 -8.779 33.283 1.00 98.38 107 ARG A CA 1
ATOM 882 C C . ARG A 1 107 ? -22.520 -9.988 34.082 1.00 98.38 107 ARG A C 1
ATOM 884 O O . ARG A 1 107 ? -23.539 -9.882 34.759 1.00 98.38 107 ARG A O 1
ATOM 891 N N . GLU A 1 108 ? -21.797 -11.098 34.015 1.00 98.25 108 GLU A N 1
ATOM 892 C CA . GLU A 1 108 ? -22.123 -12.305 34.772 1.00 98.25 108 GLU A CA 1
ATOM 893 C C . GLU A 1 108 ? -21.864 -12.118 36.271 1.00 98.25 108 GLU A C 1
ATOM 895 O O . GLU A 1 108 ? -22.734 -12.393 37.093 1.00 98.25 108 GLU A O 1
ATOM 900 N N . PHE A 1 109 ? -20.729 -11.521 36.633 1.00 98.06 109 PHE A N 1
ATOM 901 C CA . PHE A 1 109 ? -20.418 -11.159 38.012 1.00 98.06 109 PHE A CA 1
ATOM 902 C C . PHE A 1 109 ? -21.477 -10.224 38.612 1.00 98.06 109 PHE A C 1
ATOM 904 O O . PHE A 1 109 ? -21.946 -10.440 39.730 1.00 98.06 109 PHE A O 1
ATOM 911 N N . LYS A 1 110 ? -21.931 -9.224 37.842 1.00 97.38 110 LYS A N 1
ATOM 912 C CA . LYS A 1 110 ? -23.022 -8.338 38.263 1.00 97.38 110 LYS A CA 1
ATOM 913 C C . LYS A 1 110 ? -24.314 -9.112 38.556 1.00 97.38 110 LYS A C 1
ATOM 915 O O . LYS A 1 110 ? -24.920 -8.892 39.598 1.00 97.38 110 LYS A O 1
ATOM 920 N N . ARG A 1 111 ? -24.703 -10.056 37.690 1.00 96.62 111 ARG A N 1
ATOM 921 C CA . ARG A 1 111 ? -25.887 -10.908 37.916 1.00 96.62 111 ARG A CA 1
ATOM 922 C C . ARG A 1 111 ? -25.770 -11.735 39.195 1.00 96.62 111 ARG A C 1
ATOM 924 O O . ARG A 1 111 ? -26.749 -11.872 39.926 1.00 96.62 111 ARG A O 1
ATOM 931 N N . GLN A 1 112 ? -24.583 -12.259 39.496 1.00 96.62 112 GLN A N 1
ATOM 932 C CA . GLN A 1 112 ? -24.350 -13.016 40.729 1.00 96.62 112 GLN A CA 1
ATOM 933 C C . GLN A 1 112 ? -24.502 -12.148 41.986 1.00 96.62 112 GLN A C 1
ATOM 935 O O . GLN A 1 112 ? -25.065 -12.614 42.979 1.00 96.62 112 GLN A O 1
ATOM 940 N N . LEU A 1 113 ? -24.045 -10.891 41.946 1.00 95.25 113 LEU A N 1
ATOM 941 C CA . LEU A 1 113 ? -24.253 -9.933 43.039 1.00 95.25 113 LEU A CA 1
ATOM 942 C C . LEU A 1 113 ? -25.738 -9.610 43.237 1.00 95.25 113 LEU A C 1
ATOM 944 O O . LEU A 1 113 ? -26.226 -9.678 44.366 1.00 95.25 113 LEU A O 1
ATOM 948 N N . ASP A 1 114 ? -26.461 -9.344 42.147 1.00 93.44 114 ASP A N 1
ATOM 949 C CA . ASP A 1 114 ? -27.899 -9.051 42.193 1.00 93.44 114 ASP A CA 1
ATOM 950 C C . ASP A 1 114 ? -28.693 -10.241 42.776 1.00 93.44 114 ASP A C 1
ATOM 952 O O . ASP A 1 114 ? -29.619 -10.054 43.564 1.00 93.44 114 ASP A O 1
ATOM 956 N N . THR A 1 115 ? -28.281 -11.479 42.472 1.00 92.00 115 THR A N 1
ATOM 957 C CA . THR A 1 115 ? -28.931 -12.699 42.986 1.00 92.00 115 THR A CA 1
ATOM 958 C C . THR A 1 115 ? -28.656 -12.923 44.480 1.00 92.00 115 THR A C 1
ATOM 960 O O . THR A 1 115 ? -29.545 -13.345 45.217 1.00 92.00 115 THR A O 1
ATOM 963 N N . LYS A 1 116 ? -27.442 -12.615 44.966 1.00 84.94 116 LYS A N 1
ATOM 964 C CA . LYS A 1 116 ? -27.091 -12.751 46.394 1.00 84.94 116 LYS A CA 1
ATOM 965 C C . LYS A 1 116 ? -27.712 -11.665 47.281 1.00 84.94 116 LYS A C 1
ATOM 967 O O . LYS A 1 116 ? -27.982 -11.933 48.449 1.00 84.94 116 LYS A O 1
ATOM 972 N N . SER A 1 117 ? -27.971 -10.465 46.756 1.00 77.75 117 SER A N 1
ATOM 973 C CA . SER A 1 117 ? -28.549 -9.361 47.540 1.00 77.75 117 SER A CA 1
ATOM 974 C C . SER A 1 117 ? -30.019 -9.579 47.926 1.00 77.75 117 SER A C 1
ATOM 976 O O . SER A 1 117 ? -30.498 -8.914 48.842 1.00 77.75 117 SER A O 1
ATOM 978 N N . ALA A 1 118 ? -30.740 -10.499 47.276 1.00 68.44 118 ALA A N 1
ATOM 979 C CA . ALA A 1 118 ? -32.175 -10.696 47.498 1.00 68.44 118 ALA A CA 1
ATOM 980 C C . ALA A 1 118 ? -32.527 -11.587 48.711 1.00 68.44 118 ALA A C 1
ATOM 982 O O . ALA A 1 118 ? -33.705 -11.746 49.016 1.00 68.44 118 ALA A O 1
ATOM 983 N N . VAL A 1 119 ? -31.539 -12.174 49.402 1.00 69.62 119 VAL A N 1
ATOM 984 C CA . VAL A 1 119 ? -31.775 -13.171 50.473 1.00 69.62 119 VAL A CA 1
ATOM 985 C C . VAL A 1 119 ? -31.491 -12.629 51.881 1.00 69.62 119 VAL A C 1
ATOM 987 O O . VAL A 1 119 ? -31.697 -13.334 52.866 1.00 69.62 119 VAL A O 1
ATOM 990 N N . PHE A 1 120 ? -31.066 -11.371 52.030 1.00 71.88 120 PHE A N 1
ATOM 991 C CA . PHE A 1 120 ? -30.964 -10.804 53.374 1.00 71.88 120 PHE A CA 1
ATOM 992 C C . PHE A 1 120 ? -32.370 -10.538 53.930 1.00 71.88 120 PHE A C 1
ATOM 994 O O . PHE A 1 120 ? -33.123 -9.779 53.313 1.00 71.88 120 PHE A O 1
ATOM 1001 N N . PRO A 1 121 ? -32.749 -11.146 55.074 1.00 77.56 121 PRO A N 1
ATOM 1002 C CA . PRO A 1 121 ? -33.986 -10.781 55.745 1.00 77.56 121 PRO A CA 1
ATOM 1003 C C . PRO A 1 121 ? -33.946 -9.277 56.041 1.00 77.56 121 PRO A C 1
ATOM 1005 O O . PRO A 1 121 ? -32.865 -8.748 56.331 1.00 77.56 121 PRO A O 1
ATOM 1008 N N . PRO A 1 122 ? -35.088 -8.572 55.944 1.00 79.69 122 PRO A N 1
ATOM 1009 C CA . PRO A 1 122 ? -35.133 -7.156 56.264 1.00 79.69 122 PRO A CA 1
ATOM 1010 C C . PRO A 1 122 ? -34.502 -6.947 57.647 1.00 79.69 122 PRO A C 1
ATOM 1012 O O . PRO A 1 122 ? -34.818 -7.706 58.572 1.00 79.69 122 PRO A O 1
ATOM 1015 N N . PRO A 1 123 ? -33.582 -5.976 57.799 1.00 80.12 123 PRO A N 1
ATOM 1016 C CA . PRO A 1 123 ? -33.003 -5.690 59.099 1.00 80.12 123 PRO A CA 1
ATOM 1017 C C . PRO A 1 123 ? -34.140 -5.402 60.089 1.00 80.12 123 PRO A C 1
ATOM 1019 O O . PRO A 1 123 ? -35.145 -4.797 59.695 1.00 80.12 123 PRO A O 1
ATOM 1022 N N . PRO A 1 124 ? -34.023 -5.847 61.354 1.00 82.19 124 PRO A N 1
ATOM 1023 C CA . PRO A 1 124 ? -35.030 -5.564 62.367 1.00 82.19 124 PRO A CA 1
ATOM 1024 C C . PRO A 1 124 ? -35.304 -4.060 62.394 1.00 82.19 124 PRO A C 1
ATOM 1026 O O . PRO A 1 124 ? -34.370 -3.257 62.316 1.00 82.19 124 PRO A O 1
ATOM 1029 N N . ALA A 1 125 ? -36.588 -3.692 62.448 1.00 85.44 125 ALA A N 1
ATOM 1030 C CA . ALA A 1 125 ? -37.002 -2.297 62.422 1.00 85.44 125 ALA A CA 1
ATOM 1031 C C . ALA A 1 125 ? -36.214 -1.515 63.490 1.00 85.44 125 ALA A C 1
ATOM 1033 O O . ALA A 1 125 ? -36.205 -1.936 64.653 1.00 85.44 125 ALA A O 1
ATOM 1034 N N . PRO A 1 126 ? -35.519 -0.422 63.119 1.00 82.25 126 PRO A N 1
ATOM 1035 C CA . PRO A 1 126 ? -34.795 0.375 64.092 1.00 82.25 126 PRO A CA 1
ATOM 1036 C C . PRO A 1 126 ? -35.779 0.872 65.160 1.00 82.25 126 PRO A C 1
ATOM 1038 O O . PRO A 1 126 ? -36.937 1.163 64.834 1.00 82.25 126 PRO A O 1
ATOM 1041 N N . PRO A 1 127 ? -35.354 0.962 66.432 1.00 85.19 127 PRO A N 1
ATOM 1042 C CA . PRO A 1 127 ? -36.201 1.504 67.481 1.00 85.19 127 PRO A CA 1
ATOM 1043 C C . PRO A 1 127 ? -36.692 2.900 67.070 1.00 85.19 127 PRO A C 1
ATOM 1045 O O . PRO A 1 127 ? -35.950 3.636 66.409 1.00 85.19 127 PRO A O 1
ATOM 1048 N N . PRO A 1 128 ? -37.937 3.267 67.426 1.00 85.19 128 PRO A N 1
ATOM 1049 C CA . PRO A 1 128 ? -38.485 4.567 67.077 1.00 85.19 128 PRO A CA 1
ATOM 1050 C C . PRO A 1 128 ? -37.515 5.661 67.537 1.00 85.19 128 PRO A C 1
ATOM 1052 O O . PRO A 1 128 ? -37.023 5.593 68.670 1.00 85.19 128 PRO A O 1
ATOM 1055 N N . PRO A 1 129 ? -37.203 6.648 66.676 1.00 82.75 129 PRO A N 1
ATOM 1056 C CA . PRO A 1 129 ? -36.295 7.715 67.050 1.00 82.75 129 PRO A CA 1
ATOM 1057 C C . PRO A 1 129 ? -36.826 8.402 68.315 1.00 82.75 129 PRO A C 1
ATOM 1059 O O . PRO A 1 129 ? -38.041 8.619 68.428 1.00 82.75 129 PRO A O 1
ATOM 1062 N N . PRO A 1 130 ? -35.953 8.738 69.282 1.00 81.50 130 PRO A N 1
ATOM 1063 C CA . PRO A 1 130 ? -36.359 9.555 70.413 1.00 81.50 130 PRO A CA 1
ATOM 1064 C C . PRO A 1 130 ? -37.014 10.828 69.877 1.00 81.50 130 PRO A C 1
ATOM 1066 O O . PRO A 1 130 ? -36.554 11.404 68.886 1.00 81.50 130 PRO A O 1
ATOM 1069 N N . ARG A 1 131 ? -38.126 11.234 70.503 1.00 82.00 131 ARG A N 1
ATOM 1070 C CA . ARG A 1 131 ? -38.848 12.447 70.106 1.00 82.00 131 ARG A CA 1
ATOM 1071 C C . ARG A 1 131 ? -37.839 13.598 70.031 1.00 82.00 131 ARG A C 1
ATOM 1073 O O . ARG A 1 131 ? -37.064 13.748 70.980 1.00 82.00 131 ARG A O 1
ATOM 1080 N N . PRO A 1 132 ? -37.815 14.374 68.932 1.00 79.69 132 PRO A N 1
ATOM 1081 C CA . PRO A 1 132 ? -36.886 15.481 68.815 1.00 79.69 132 PRO A CA 1
ATOM 1082 C C . PRO A 1 132 ? -37.081 16.411 70.019 1.00 79.69 132 PRO A C 1
ATOM 1084 O O . PRO A 1 132 ? -38.231 16.685 70.387 1.00 79.69 132 PRO A O 1
ATOM 1087 N N . PRO A 1 133 ? -35.992 16.863 70.666 1.00 79.88 133 PRO A N 1
ATOM 1088 C CA . PRO A 1 133 ? -36.100 17.896 71.678 1.00 79.88 133 PRO A CA 1
ATOM 1089 C C . PRO A 1 133 ? -36.815 19.112 71.068 1.00 79.88 133 PRO A C 1
ATOM 1091 O O . PRO A 1 133 ? -36.692 19.352 69.861 1.00 79.88 133 PRO A O 1
ATOM 1094 N N . PRO A 1 134 ? -37.596 19.853 71.872 1.00 80.50 134 PRO A N 1
ATOM 1095 C CA . PRO A 1 134 ? -38.294 21.037 71.397 1.00 80.50 134 PRO A CA 1
ATOM 1096 C C . PRO A 1 134 ? -37.310 21.964 70.668 1.00 80.50 134 PRO A C 1
ATOM 1098 O O . PRO A 1 134 ? -36.171 22.115 71.125 1.00 80.50 134 PRO A O 1
ATOM 1101 N N . PRO A 1 135 ? -37.713 22.544 69.522 1.00 78.44 135 PRO A N 1
ATOM 1102 C CA . PRO A 1 135 ? -36.828 23.376 68.727 1.00 78.44 135 PRO A CA 1
ATOM 1103 C C . PRO A 1 135 ? -36.289 24.523 69.592 1.00 78.44 135 PRO A C 1
ATOM 1105 O O . PRO A 1 135 ? -37.074 25.186 70.279 1.00 78.44 135 PRO A O 1
ATOM 1108 N N . PRO A 1 136 ? -34.966 24.760 69.587 1.00 78.56 136 PRO A N 1
ATOM 1109 C CA . PRO A 1 136 ? -34.404 25.919 70.250 1.00 78.56 136 PRO A CA 1
ATOM 1110 C C . PRO A 1 136 ? -34.985 27.200 69.630 1.00 78.56 136 PRO A C 1
ATOM 1112 O O . PRO A 1 136 ? -35.295 27.225 68.433 1.00 78.56 136 PRO A O 1
ATOM 1115 N N . PRO A 1 137 ? -35.154 28.262 70.434 1.00 79.44 137 PRO A N 1
ATOM 1116 C CA . PRO A 1 137 ? -35.677 29.533 69.957 1.00 79.44 137 PRO A CA 1
ATOM 1117 C C . PRO A 1 137 ? -34.830 30.083 68.794 1.00 79.44 137 PRO A C 1
ATOM 1119 O O . PRO A 1 137 ? -33.608 29.907 68.784 1.00 79.44 137 PRO A O 1
ATOM 1122 N N . PRO A 1 138 ? -35.462 30.740 67.805 1.00 74.56 138 PRO A N 1
ATOM 1123 C CA . PRO A 1 138 ? -34.782 31.245 66.620 1.00 74.56 138 PRO A CA 1
ATOM 1124 C C . PRO A 1 138 ? -33.718 32.285 66.992 1.00 74.56 138 PRO A C 1
ATOM 1126 O O . PRO A 1 138 ? -34.002 33.277 67.665 1.00 74.56 138 PRO A O 1
ATOM 1129 N N . LEU A 1 139 ? -32.488 32.051 66.533 1.00 73.19 139 LEU A N 1
ATOM 1130 C CA . LEU A 1 139 ? -31.386 33.005 66.629 1.00 73.19 139 LEU A CA 1
ATOM 1131 C C . LEU A 1 139 ? -31.538 34.117 65.571 1.00 73.19 139 LEU A C 1
ATOM 1133 O O . LEU A 1 139 ? -32.036 33.854 64.472 1.00 73.19 139 LEU A O 1
ATOM 1137 N N . PRO A 1 140 ? -31.100 35.351 65.876 1.00 68.44 140 PRO A N 1
ATOM 1138 C CA . PRO A 1 140 ? -31.169 36.479 64.954 1.00 68.44 140 PRO A CA 1
ATOM 1139 C C . PRO A 1 140 ? -30.245 36.294 63.731 1.00 68.44 140 PRO A C 1
ATOM 1141 O O . PRO A 1 140 ? -29.199 35.649 63.834 1.00 68.44 140 PRO A O 1
ATOM 1144 N N . PRO A 1 141 ? -30.607 36.867 62.567 1.00 61.22 141 PRO A N 1
ATOM 1145 C CA . PRO A 1 141 ? -29.890 36.659 61.313 1.00 61.22 141 PRO A CA 1
ATOM 1146 C C . PRO A 1 141 ? -28.508 37.326 61.322 1.00 61.22 141 PRO A C 1
ATOM 1148 O O . PRO A 1 141 ? -28.397 38.543 61.468 1.00 61.22 141 PRO A O 1
ATOM 1151 N N . LEU A 1 142 ? -27.454 36.531 61.103 1.00 56.28 142 LEU A N 1
ATOM 1152 C CA . LEU A 1 142 ? -26.127 37.038 60.754 1.00 56.28 142 LEU A CA 1
ATOM 1153 C C . LEU A 1 142 ? -26.039 37.256 59.240 1.00 56.28 142 LEU A C 1
ATOM 1155 O O . LEU A 1 142 ? -26.171 36.332 58.439 1.00 56.28 142 LEU A O 1
ATOM 1159 N N . SER A 1 143 ? -25.788 38.503 58.864 1.00 54.59 143 SER A N 1
ATOM 1160 C CA . SER A 1 143 ? -25.516 38.966 57.509 1.00 54.59 143 SER A CA 1
ATOM 1161 C C . SER A 1 143 ? -24.123 38.521 57.048 1.00 54.59 143 SER A C 1
ATOM 1163 O O . SER A 1 143 ? -23.106 38.919 57.613 1.00 54.59 143 SER A O 1
ATOM 1165 N N . ILE A 1 144 ? -24.073 37.706 55.992 1.00 56.97 144 ILE A N 1
ATOM 1166 C CA . ILE A 1 144 ? -22.829 37.259 55.350 1.00 56.97 144 ILE A CA 1
ATOM 1167 C C . ILE A 1 144 ? -22.526 38.188 54.159 1.00 56.97 144 ILE A C 1
ATOM 1169 O O . ILE A 1 144 ? -23.364 38.301 53.260 1.00 56.97 144 ILE A O 1
ATOM 1173 N N . PRO A 1 145 ? -21.353 38.847 54.103 1.00 56.41 145 PRO A N 1
ATOM 1174 C CA . PRO A 1 145 ? -20.963 39.674 52.967 1.00 56.41 145 PRO A CA 1
ATOM 1175 C C . PRO A 1 145 ? -20.499 38.822 51.775 1.00 56.41 145 PRO A C 1
ATOM 1177 O O . PRO A 1 145 ? -19.674 37.916 51.890 1.00 56.41 145 PRO A O 1
ATOM 1180 N N . HIS A 1 146 ? -21.045 39.148 50.606 1.00 50.41 146 HIS A N 1
ATOM 1181 C CA . HIS A 1 146 ? -20.784 38.506 49.323 1.00 50.41 146 HIS A CA 1
ATOM 1182 C C . HIS A 1 146 ? -19.470 39.046 48.731 1.00 50.41 146 HIS A C 1
ATOM 1184 O O . HIS A 1 146 ? -19.418 40.176 48.245 1.00 50.41 146 HIS A O 1
ATOM 1190 N N . ASN A 1 147 ? -18.389 38.263 48.796 1.00 45.34 147 ASN A N 1
ATOM 1191 C CA . ASN A 1 147 ? -17.088 38.658 48.253 1.00 45.34 147 ASN A CA 1
ATOM 1192 C C . ASN A 1 147 ? -16.947 38.177 46.797 1.00 45.34 147 ASN A C 1
ATOM 1194 O O . ASN A 1 147 ? -16.607 37.026 46.531 1.00 45.34 147 ASN A O 1
ATOM 1198 N N . ASN A 1 148 ? -17.216 39.081 45.853 1.00 53.75 148 ASN A N 1
ATOM 1199 C CA . ASN A 1 148 ? -16.972 38.897 44.422 1.00 53.75 148 ASN A CA 1
ATOM 1200 C C . ASN A 1 148 ? -15.495 39.165 44.093 1.00 53.75 148 ASN A C 1
ATOM 1202 O O . ASN A 1 148 ? -15.108 40.307 43.837 1.00 53.75 148 ASN A O 1
ATOM 1206 N N . SER A 1 149 ? -14.664 38.126 44.037 1.00 49.31 149 SER A N 1
ATOM 1207 C CA . SER A 1 149 ? -13.301 38.231 43.507 1.00 49.31 149 SER A CA 1
ATOM 1208 C C . SER A 1 149 ? -13.293 38.037 41.985 1.00 49.31 149 SER A C 1
ATOM 1210 O O . SER A 1 149 ? -13.358 36.932 41.453 1.00 49.31 149 SER A O 1
ATOM 1212 N N . LYS A 1 150 ? -13.195 39.160 41.264 1.00 51.75 150 LYS A N 1
ATOM 1213 C CA . LYS A 1 150 ? -12.856 39.212 39.835 1.00 51.75 150 LYS A CA 1
ATOM 1214 C C . LYS A 1 150 ? -11.391 38.797 39.662 1.00 51.75 150 LYS A C 1
ATOM 1216 O O . LYS A 1 150 ? -10.497 39.520 40.094 1.00 51.75 150 LYS A O 1
ATOM 1221 N N . SER A 1 151 ? -11.133 37.663 39.021 1.00 48.47 151 SER A N 1
ATOM 1222 C CA . SER A 1 151 ? -9.784 37.240 38.639 1.00 48.47 151 SER A CA 1
ATOM 1223 C C . SER A 1 151 ? -9.326 37.963 37.366 1.00 48.47 151 SER A C 1
ATOM 1225 O O . SER A 1 151 ? -9.987 37.956 36.326 1.00 48.47 151 SER A O 1
ATOM 1227 N N . ALA A 1 152 ? -8.185 38.642 37.485 1.00 50.66 152 ALA A N 1
ATOM 1228 C CA . ALA A 1 152 ? -7.544 39.421 36.438 1.00 50.66 152 ALA A CA 1
ATOM 1229 C C . ALA A 1 152 ? -6.907 38.519 35.367 1.00 50.66 152 ALA A C 1
ATOM 1231 O O . ALA A 1 152 ? -6.209 37.550 35.660 1.00 50.66 152 ALA A O 1
ATOM 1232 N N . LYS A 1 153 ? -7.134 38.880 34.103 1.00 49.94 153 LYS A N 1
ATOM 1233 C CA . LYS A 1 153 ? -6.600 38.214 32.914 1.00 49.94 153 LYS A CA 1
ATOM 1234 C C . LYS A 1 153 ? -5.188 38.741 32.635 1.00 49.94 153 LYS A C 1
ATOM 1236 O O . LYS A 1 153 ? -5.032 39.799 32.032 1.00 49.94 153 LYS A O 1
ATOM 1241 N N . VAL A 1 154 ? -4.163 38.016 33.080 1.00 47.34 154 VAL A N 1
ATOM 1242 C CA . VAL A 1 154 ? -2.758 38.310 32.749 1.00 47.34 154 VAL A CA 1
ATOM 1243 C C . VAL A 1 154 ? -2.438 37.711 31.379 1.00 47.34 154 VAL A C 1
ATOM 1245 O O . VAL A 1 154 ? -2.401 36.495 31.204 1.00 47.34 154 VAL A O 1
ATOM 1248 N N . ALA A 1 155 ? -2.225 38.577 30.390 1.00 54.06 155 ALA A N 1
ATOM 1249 C CA . ALA A 1 155 ? -1.745 38.207 29.066 1.00 54.06 155 ALA A CA 1
ATOM 1250 C C . ALA A 1 155 ? -0.224 37.978 29.112 1.00 54.06 155 ALA A C 1
ATOM 1252 O O . ALA A 1 155 ? 0.560 38.914 28.980 1.00 54.06 155 ALA A O 1
ATOM 1253 N N . ALA A 1 156 ? 0.199 36.727 29.303 1.00 52.47 156 ALA A N 1
ATOM 1254 C CA . ALA A 1 156 ? 1.597 36.332 29.165 1.00 52.47 156 ALA A CA 1
ATOM 1255 C C . ALA A 1 156 ? 1.867 35.854 27.730 1.00 52.47 156 ALA A C 1
ATOM 1257 O O . ALA A 1 156 ? 1.476 34.764 27.319 1.00 52.47 156 ALA A O 1
ATOM 1258 N N . LYS A 1 157 ? 2.551 36.708 26.968 1.00 61.72 157 LYS A N 1
ATOM 1259 C CA . LYS A 1 157 ? 3.071 36.454 25.623 1.00 61.72 157 LYS A CA 1
ATOM 1260 C C . LYS A 1 157 ? 4.288 35.521 25.749 1.00 61.72 157 LYS A C 1
ATOM 1262 O O . LYS A 1 157 ? 5.372 35.986 26.089 1.00 61.72 157 LYS A O 1
ATOM 1267 N N . LYS A 1 158 ? 4.125 34.211 25.527 1.00 55.72 158 LYS A N 1
ATO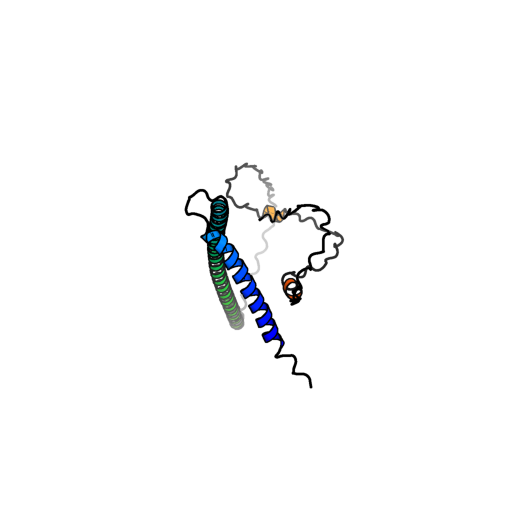M 1268 C CA . LYS A 1 158 ? 5.254 33.265 25.428 1.00 55.72 158 LYS A CA 1
ATOM 1269 C C . LYS A 1 158 ? 5.591 33.004 23.959 1.00 55.72 158 LYS A C 1
ATOM 1271 O O . LYS A 1 158 ? 4.710 32.689 23.166 1.00 55.72 158 LYS A O 1
ATOM 1276 N N . LYS A 1 159 ? 6.871 33.193 23.623 1.00 56.03 159 LYS A N 1
ATOM 1277 C CA . LYS A 1 159 ? 7.492 32.833 22.342 1.00 56.03 159 LYS A CA 1
ATOM 1278 C C . LYS A 1 159 ? 7.383 31.314 22.164 1.00 56.03 159 LYS A C 1
ATOM 1280 O O . LYS A 1 159 ? 7.695 30.584 23.103 1.00 56.03 159 LYS A O 1
ATOM 1285 N N . SER A 1 160 ? 6.878 30.874 21.014 1.00 53.12 160 SER A N 1
ATOM 1286 C CA . SER A 1 160 ? 6.657 29.464 20.703 1.00 53.12 160 SER A CA 1
ATOM 1287 C C . SER A 1 160 ? 7.964 28.776 20.333 1.00 53.12 160 SER A C 1
ATOM 1289 O O . SER A 1 160 ? 8.661 29.217 19.422 1.00 53.12 160 SER A O 1
ATOM 1291 N N . ASP A 1 161 ? 8.234 27.682 21.031 1.00 53.00 161 ASP A N 1
ATOM 1292 C CA . ASP A 1 161 ? 9.114 26.607 20.592 1.00 53.00 161 ASP A CA 1
ATOM 1293 C C . ASP A 1 161 ? 8.469 25.909 19.381 1.00 53.00 161 ASP A C 1
ATOM 1295 O O . ASP A 1 161 ? 7.278 25.582 19.411 1.00 53.00 161 ASP A O 1
ATOM 1299 N N . GLU A 1 162 ? 9.231 25.699 18.310 1.00 63.41 162 GLU A N 1
ATOM 1300 C CA . GLU A 1 162 ? 8.762 25.325 16.961 1.00 63.41 162 GLU A CA 1
ATOM 1301 C C . GLU A 1 162 ? 8.279 23.861 16.832 1.00 63.41 162 GLU A C 1
ATOM 1303 O O . GLU A 1 162 ? 8.077 23.360 15.734 1.00 63.41 162 GLU A O 1
ATOM 1308 N N . ASN A 1 163 ? 8.047 23.160 17.947 1.00 56.91 163 ASN A N 1
ATOM 1309 C CA . ASN A 1 163 ? 7.568 21.770 17.962 1.00 56.91 163 ASN A CA 1
ATOM 1310 C C . ASN A 1 163 ? 6.467 21.486 19.000 1.00 56.91 163 ASN A C 1
ATOM 1312 O O . ASN A 1 163 ? 6.143 20.329 19.282 1.00 56.91 163 ASN A O 1
ATOM 1316 N N . ALA A 1 164 ? 5.847 22.520 19.573 1.00 62.41 164 ALA A N 1
ATOM 1317 C CA . ALA A 1 164 ? 4.707 22.320 20.457 1.00 62.41 164 ALA A CA 1
ATOM 1318 C C . ALA A 1 164 ? 3.437 22.076 19.630 1.00 62.41 164 ALA A C 1
ATOM 1320 O O . ALA A 1 164 ? 2.899 22.985 18.996 1.00 62.41 164 ALA A O 1
ATOM 1321 N N . ARG A 1 165 ? 2.934 20.836 19.661 1.00 68.75 165 ARG A N 1
ATOM 1322 C CA . ARG A 1 165 ? 1.579 20.512 19.195 1.00 68.75 165 ARG A CA 1
ATOM 1323 C C . ARG A 1 165 ? 0.598 21.540 19.781 1.00 68.75 165 ARG A C 1
ATOM 1325 O O . ARG A 1 165 ? 0.687 21.817 20.979 1.00 68.75 165 ARG A O 1
ATOM 1332 N N . PRO A 1 166 ? -0.325 22.105 18.986 1.00 75.31 166 PRO A N 1
ATOM 1333 C CA . PRO A 1 166 ? -1.258 23.110 19.477 1.00 75.31 166 PRO A CA 1
ATOM 1334 C C . PRO A 1 166 ? -2.074 22.534 20.640 1.00 75.31 166 PRO A C 1
ATOM 1336 O O . PRO A 1 166 ? -2.847 21.592 20.467 1.00 75.31 166 PRO A O 1
ATOM 1339 N N . VAL A 1 167 ? -1.874 23.083 21.839 1.00 81.62 167 VAL A N 1
ATOM 1340 C CA . VAL A 1 167 ? -2.638 22.710 23.032 1.00 81.62 167 VAL A CA 1
ATOM 1341 C C . VAL A 1 167 ? -3.960 23.466 22.979 1.00 81.62 167 VAL A C 1
ATOM 1343 O O . VAL A 1 167 ? -4.015 24.658 23.273 1.00 81.62 167 VAL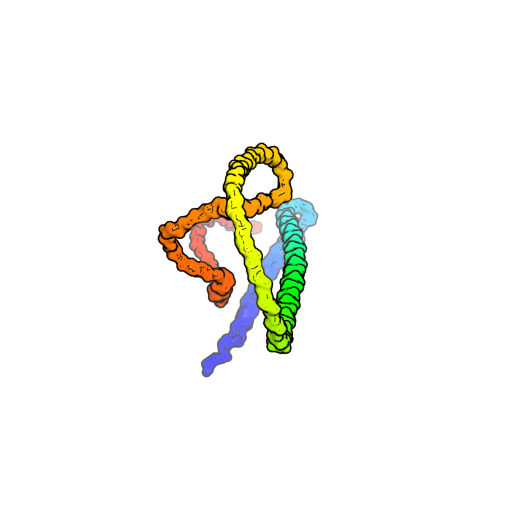 A O 1
ATOM 1346 N N . ILE A 1 168 ? -5.017 22.780 22.555 1.00 83.50 168 ILE A N 1
ATOM 1347 C CA . ILE A 1 168 ? -6.380 23.318 22.527 1.00 83.50 168 ILE A CA 1
ATOM 1348 C C . ILE A 1 168 ? -6.984 23.125 23.922 1.00 83.50 168 ILE A C 1
ATOM 1350 O O . ILE A 1 168 ? -7.043 21.997 24.414 1.00 83.50 168 ILE A O 1
ATOM 1354 N N . SER A 1 169 ? -7.413 24.210 24.571 1.00 89.06 169 SER A N 1
ATOM 1355 C CA . SER A 1 169 ? -8.026 24.134 25.902 1.00 89.06 169 SER A CA 1
ATOM 1356 C C . SER A 1 169 ? -9.501 23.720 25.839 1.00 89.06 169 SER A C 1
ATOM 1358 O O . SER A 1 169 ? -10.179 23.898 24.824 1.00 89.06 169 SER A O 1
ATOM 1360 N N . LEU A 1 170 ? -10.024 23.189 26.947 1.00 87.38 170 LEU A N 1
ATOM 1361 C CA . LEU A 1 170 ? -11.438 22.820 27.083 1.00 87.38 170 LEU A CA 1
ATOM 1362 C C . LEU A 1 170 ? -12.355 24.049 26.926 1.00 87.38 170 LEU A C 1
ATOM 1364 O O . LEU A 1 170 ? -13.390 23.971 26.262 1.00 87.38 170 LEU A O 1
ATOM 1368 N N . GLU A 1 171 ? -11.931 25.210 27.433 1.00 85.62 171 GLU A N 1
ATOM 1369 C CA . GLU A 1 171 ? -12.582 26.499 27.181 1.00 85.62 171 GLU A CA 1
ATOM 1370 C C . GLU A 1 171 ? -12.641 26.876 25.699 1.00 85.62 171 GLU A C 1
ATOM 1372 O O . GLU A 1 171 ? -13.643 27.454 25.276 1.00 85.62 171 GLU A O 1
ATOM 1377 N N . ASP A 1 172 ? -11.599 26.592 24.912 1.00 90.44 172 ASP A N 1
ATOM 1378 C CA . ASP A 1 172 ? -11.595 26.913 23.481 1.00 90.44 172 ASP A CA 1
ATOM 1379 C C . ASP A 1 172 ? -12.621 26.061 22.740 1.00 90.44 172 ASP A C 1
ATOM 1381 O O . ASP A 1 172 ? -13.382 26.606 21.943 1.00 90.44 172 ASP A O 1
ATOM 1385 N N . ILE A 1 173 ? -12.721 24.767 23.078 1.00 90.25 173 ILE A N 1
ATOM 1386 C CA . ILE A 1 173 ? -13.725 23.842 22.526 1.00 90.25 173 ILE A CA 1
ATOM 1387 C C . ILE A 1 173 ? -15.145 24.316 22.868 1.00 90.25 173 ILE A C 1
ATOM 1389 O O . ILE A 1 173 ? -16.013 24.353 21.997 1.00 90.25 173 ILE A O 1
ATOM 1393 N N . LEU A 1 174 ? -15.380 24.741 24.112 1.00 88.19 174 LEU A N 1
ATOM 1394 C CA . LEU A 1 174 ? -16.686 25.240 24.559 1.00 88.19 174 LEU A CA 1
ATOM 1395 C C . LEU A 1 174 ? -17.053 26.603 23.951 1.00 88.19 174 LEU A C 1
ATOM 1397 O O . LEU A 1 174 ? -18.234 26.914 23.792 1.00 88.19 174 LEU A O 1
ATOM 1401 N N . LYS A 1 175 ? -16.060 27.422 23.589 1.00 90.69 175 LYS A N 1
ATOM 1402 C CA . LYS A 1 175 ? -16.267 28.725 22.938 1.00 90.69 175 LYS A CA 1
ATOM 1403 C C . LYS A 1 175 ? -16.420 28.636 21.428 1.00 90.69 175 LYS A C 1
ATOM 1405 O O . LYS A 1 175 ? -16.790 29.647 20.821 1.00 90.69 175 LYS A O 1
ATOM 1410 N N . VAL A 1 176 ? -16.184 27.475 20.809 1.00 88.38 176 VAL A N 1
ATOM 1411 C CA . VAL A 1 176 ? -16.456 27.302 19.379 1.00 88.38 176 VAL A CA 1
ATOM 1412 C C . VAL A 1 176 ? -17.965 27.340 19.158 1.00 88.38 176 VAL A C 1
ATOM 1414 O O . VAL A 1 176 ? -18.677 26.339 19.198 1.00 88.38 176 VAL A O 1
ATOM 1417 N N . LYS A 1 177 ? -18.475 28.542 18.899 1.00 86.19 177 LYS A N 1
ATOM 1418 C CA . LYS A 1 177 ? -19.858 28.760 18.500 1.00 86.19 177 LYS A CA 1
ATOM 1419 C C . LYS A 1 177 ? -19.971 28.357 17.035 1.00 86.19 177 LYS A C 1
ATOM 1421 O O . LYS A 1 177 ? -19.791 29.180 16.139 1.00 86.19 177 LYS A O 1
ATOM 1426 N N . LEU A 1 178 ? -20.216 27.070 16.790 1.00 81.56 178 LEU A N 1
ATOM 1427 C CA . LEU A 1 178 ? -20.488 26.573 15.447 1.00 81.56 178 LEU A CA 1
ATOM 1428 C C . LEU A 1 178 ? -21.670 27.363 14.889 1.00 81.56 178 LEU A C 1
ATOM 1430 O O . LEU A 1 178 ? -22.781 27.322 15.424 1.00 81.56 178 LEU A O 1
ATOM 1434 N N . LYS A 1 179 ? -21.408 28.142 13.836 1.00 82.75 179 LYS A N 1
ATOM 1435 C CA . LYS A 1 179 ? -22.448 28.875 13.127 1.00 82.75 179 LYS A CA 1
ATOM 1436 C C . LYS A 1 179 ? -23.447 27.839 12.631 1.00 82.75 179 LYS A C 1
ATOM 1438 O O . LYS A 1 179 ? -23.117 27.029 11.768 1.00 82.75 179 LYS A O 1
ATOM 1443 N N . LYS A 1 180 ? -24.648 27.848 13.211 1.00 77.50 180 LYS A N 1
ATOM 1444 C CA . LYS A 1 180 ? -25.752 26.988 12.792 1.00 77.50 180 LYS A CA 1
ATOM 1445 C C . LYS A 1 180 ? -25.976 27.257 11.306 1.00 77.50 180 LYS A C 1
ATOM 1447 O O . LYS A 1 180 ? -26.363 28.365 10.937 1.00 77.50 180 LYS A O 1
ATOM 1452 N N . ILE A 1 181 ? -25.663 26.275 10.462 1.00 73.31 181 ILE A N 1
ATOM 1453 C CA . ILE A 1 181 ? -25.936 26.328 9.024 1.00 73.31 181 ILE A CA 1
ATOM 1454 C C . ILE A 1 181 ? -27.438 26.070 8.878 1.00 73.31 181 ILE A C 1
ATOM 1456 O O . ILE A 1 181 ? -27.865 24.983 8.509 1.00 73.31 181 ILE A O 1
ATOM 1460 N N . SER A 1 182 ? -28.241 27.047 9.303 1.00 68.06 182 SER A N 1
ATOM 1461 C CA . SER A 1 182 ? -29.661 27.095 8.990 1.00 68.06 182 SER A CA 1
ATOM 1462 C C . SER A 1 182 ? -29.734 27.373 7.498 1.00 68.06 182 SER A C 1
ATOM 1464 O O . SER A 1 182 ? -29.271 28.415 7.035 1.00 68.06 182 SER A O 1
ATOM 1466 N N . ASP A 1 183 ? -30.222 26.384 6.760 1.00 51.50 183 ASP A N 1
ATOM 1467 C CA . ASP A 1 183 ? -30.833 26.573 5.449 1.00 51.50 183 ASP A CA 1
ATOM 1468 C C . ASP A 1 183 ? -29.905 27.125 4.365 1.00 51.50 183 ASP A C 1
ATOM 1470 O O . ASP A 1 183 ? -30.256 28.020 3.598 1.00 51.50 183 ASP A O 1
ATOM 1474 N N . ARG A 1 184 ? -28.714 26.526 4.226 1.00 56.44 184 ARG A N 1
ATOM 1475 C CA . ARG A 1 184 ? -28.092 26.513 2.899 1.00 56.44 184 ARG A CA 1
ATOM 1476 C C . ARG A 1 184 ? -28.895 25.511 2.062 1.00 56.44 184 ARG A C 1
ATOM 1478 O O . ARG A 1 184 ? -28.868 24.331 2.424 1.00 56.44 184 ARG A O 1
ATOM 1485 N N . PRO A 1 185 ? -29.617 25.930 1.001 1.00 55.94 185 PRO A N 1
ATOM 1486 C CA . PRO A 1 185 ? -30.324 25.000 0.133 1.00 55.94 185 PRO A CA 1
ATOM 1487 C C . PRO A 1 185 ? -29.307 23.977 -0.342 1.00 55.94 185 PRO A C 1
ATOM 1489 O O . PRO A 1 185 ? -28.285 24.329 -0.933 1.00 55.94 185 PRO A O 1
ATOM 1492 N N . SER A 1 186 ? -29.558 22.732 0.053 1.00 53.59 186 SER A N 1
ATOM 1493 C CA . SER A 1 186 ? -28.769 21.560 -0.279 1.00 53.59 186 SER A CA 1
ATOM 1494 C C . SER A 1 186 ? -28.379 21.636 -1.757 1.00 53.59 186 SER A C 1
ATOM 1496 O O . SER A 1 186 ? -29.265 21.454 -2.595 1.00 53.59 186 SER A O 1
ATOM 1498 N N . PRO A 1 187 ? -27.102 21.878 -2.121 1.00 55.28 187 PRO A N 1
ATOM 1499 C CA . PRO A 1 187 ? -26.677 21.549 -3.466 1.00 55.28 187 PRO A CA 1
ATOM 1500 C C . PRO A 1 187 ? -26.924 20.052 -3.590 1.00 55.28 187 PRO A C 1
ATOM 1502 O O . PRO A 1 187 ? -26.431 19.278 -2.768 1.00 55.28 187 PRO A O 1
ATOM 1505 N N . VAL A 1 188 ? -27.804 19.699 -4.525 1.00 54.72 188 VAL A N 1
ATOM 1506 C CA . VAL A 1 188 ? -28.175 18.342 -4.918 1.00 54.72 188 VAL A CA 1
ATOM 1507 C C . VAL A 1 188 ? -26.972 17.431 -4.712 1.00 54.72 188 VAL A C 1
ATOM 1509 O O . VAL A 1 188 ? -25.990 17.484 -5.452 1.00 54.72 188 VAL A O 1
ATOM 1512 N N . ARG A 1 189 ? -27.027 16.652 -3.627 1.00 46.28 189 ARG A N 1
ATOM 1513 C CA . ARG A 1 189 ? -26.078 15.583 -3.369 1.00 46.28 189 ARG A CA 1
ATOM 1514 C C . ARG A 1 189 ? -26.325 14.560 -4.465 1.00 46.28 189 ARG A C 1
ATOM 1516 O O . ARG A 1 189 ? -27.162 13.678 -4.308 1.00 46.28 189 ARG A O 1
ATOM 1523 N N . HIS A 1 190 ? -25.588 14.663 -5.565 1.00 49.31 190 HIS A N 1
ATOM 1524 C CA . HIS A 1 190 ? -25.143 13.445 -6.213 1.00 49.31 190 HIS A CA 1
ATOM 1525 C C . HIS A 1 190 ? -24.409 12.678 -5.123 1.00 49.31 190 HIS A C 1
ATOM 1527 O O . HIS A 1 190 ? -23.410 13.149 -4.582 1.00 49.31 190 HIS A O 1
ATOM 1533 N N . ALA A 1 191 ? -25.024 11.581 -4.696 1.00 48.22 191 ALA A N 1
ATOM 1534 C CA . ALA A 1 191 ? -24.430 10.645 -3.779 1.00 48.22 191 ALA A CA 1
ATOM 1535 C C . ALA A 1 191 ? -23.085 10.239 -4.376 1.00 48.22 191 ALA A C 1
ATOM 1537 O O . ALA A 1 191 ? -23.025 9.467 -5.329 1.00 48.22 191 ALA A O 1
ATOM 1538 N N . THR A 1 192 ? -22.006 10.801 -3.838 1.00 52.34 192 THR A N 1
ATOM 1539 C CA . THR A 1 192 ? -20.676 10.240 -4.000 1.00 52.34 192 THR A CA 1
ATOM 1540 C C . THR A 1 192 ? -20.674 8.966 -3.171 1.00 52.34 192 THR A C 1
ATOM 1542 O O . THR A 1 192 ? -20.251 8.925 -2.017 1.00 52.34 192 THR A O 1
ATOM 1545 N N . GLU A 1 193 ? -21.256 7.930 -3.766 1.00 51.78 193 GLU A N 1
ATOM 1546 C CA . GLU A 1 193 ? -20.837 6.554 -3.579 1.00 51.78 193 GLU A CA 1
ATOM 1547 C C . GLU A 1 193 ? -19.301 6.546 -3.493 1.00 51.78 193 GLU A C 1
ATOM 1549 O O . GLU A 1 193 ? -18.657 7.259 -4.273 1.00 51.78 193 GLU A O 1
ATOM 1554 N N . PRO A 1 194 ? -18.679 5.813 -2.555 1.00 51.50 194 PRO A N 1
ATOM 1555 C CA . PRO A 1 194 ? -17.233 5.665 -2.559 1.00 51.50 194 PRO A CA 1
ATOM 1556 C C . PRO A 1 194 ? -16.821 5.083 -3.915 1.00 51.50 194 PRO A C 1
ATOM 1558 O O . PRO A 1 194 ? -17.011 3.900 -4.199 1.00 51.50 194 PRO A O 1
ATOM 1561 N N . LEU A 1 195 ? -16.257 5.956 -4.751 1.00 53.25 195 LEU A N 1
ATOM 1562 C CA . LEU A 1 195 ? -15.859 5.762 -6.148 1.00 53.25 195 LEU A CA 1
ATOM 1563 C C . LEU A 1 195 ? -14.633 4.839 -6.273 1.00 53.25 195 LEU A C 1
ATOM 1565 O O . LEU A 1 195 ? -13.794 5.004 -7.149 1.00 53.25 195 LEU A O 1
ATOM 1569 N N . VAL A 1 196 ? -14.503 3.883 -5.354 1.00 56.44 196 VAL A N 1
ATOM 1570 C CA . VAL A 1 196 ? -13.414 2.907 -5.293 1.00 56.44 196 VAL A CA 1
ATOM 1571 C C . VAL A 1 196 ? -13.891 1.540 -5.793 1.00 56.44 196 VAL A C 1
ATOM 1573 O O . VAL A 1 196 ? -13.100 0.804 -6.369 1.00 56.44 196 VAL A O 1
ATOM 1576 N N . LEU A 1 197 ? -15.186 1.212 -5.679 1.00 53.19 197 LEU A N 1
ATOM 1577 C CA . LEU A 1 197 ? -15.720 -0.061 -6.194 1.00 53.19 197 LEU A CA 1
ATOM 1578 C C . LEU A 1 197 ? -16.349 0.050 -7.591 1.00 53.19 197 LEU A C 1
ATOM 1580 O O . LEU A 1 197 ? -16.293 -0.904 -8.365 1.00 53.19 197 LEU A O 1
ATOM 1584 N N . THR A 1 198 ? -16.872 1.213 -7.981 1.00 50.12 198 THR A N 1
ATOM 1585 C CA . THR A 1 198 ? -17.409 1.420 -9.340 1.00 50.12 198 THR A CA 1
ATOM 1586 C C . THR A 1 198 ? -16.322 1.677 -10.384 1.00 50.12 198 THR A C 1
ATOM 1588 O O . THR A 1 198 ? -16.522 1.345 -11.553 1.00 50.12 198 THR A O 1
ATOM 1591 N N . ALA A 1 199 ? -15.134 2.135 -9.973 1.00 54.31 199 ALA A N 1
ATOM 1592 C CA . ALA A 1 199 ? -13.966 2.229 -10.851 1.00 54.31 199 ALA A CA 1
ATOM 1593 C C . ALA A 1 199 ? -13.424 0.853 -11.287 1.00 54.31 199 ALA A C 1
ATOM 1595 O O . ALA A 1 199 ? -12.778 0.772 -12.324 1.00 54.31 199 ALA A O 1
ATOM 1596 N N . LEU A 1 200 ? -13.724 -0.234 -10.560 1.00 55.31 200 LEU A N 1
ATOM 1597 C CA . LEU A 1 200 ? -13.348 -1.598 -10.963 1.00 55.31 200 LEU A CA 1
ATOM 1598 C C . LEU A 1 200 ? -14.412 -2.292 -11.827 1.00 55.31 200 LEU A C 1
ATOM 1600 O O . LEU A 1 200 ? -14.064 -3.145 -12.635 1.00 55.31 200 LEU A O 1
ATOM 1604 N N . ASN A 1 201 ? -15.684 -1.888 -11.738 1.00 55.59 201 ASN A N 1
ATOM 1605 C CA . ASN A 1 201 ? -16.767 -2.462 -12.554 1.00 55.59 201 ASN A CA 1
ATOM 1606 C C . ASN A 1 201 ? -17.050 -1.696 -13.859 1.00 55.59 201 ASN A C 1
ATOM 1608 O O . ASN A 1 201 ? -17.728 -2.223 -14.740 1.00 55.59 201 ASN A O 1
ATOM 1612 N N . GLN A 1 202 ? -16.525 -0.476 -14.017 1.00 53.97 202 GLN A N 1
ATOM 1613 C CA . GLN A 1 202 ? -16.500 0.226 -15.309 1.00 53.97 202 GLN A CA 1
ATOM 1614 C C . GLN A 1 202 ? -15.239 -0.051 -16.126 1.00 53.97 202 GLN A C 1
ATOM 1616 O O . GLN A 1 202 ? -15.190 0.308 -17.304 1.00 53.97 202 GLN A O 1
ATOM 1621 N N . VAL A 1 203 ? -14.287 -0.812 -15.575 1.00 47.75 203 VAL A N 1
ATOM 1622 C CA . VAL A 1 203 ? -13.403 -1.627 -16.406 1.00 47.75 203 VAL A CA 1
ATOM 1623 C C . VAL A 1 203 ? -14.257 -2.760 -16.978 1.00 47.75 203 VAL A C 1
ATOM 1625 O O . VAL A 1 203 ? -14.134 -3.930 -16.625 1.00 47.75 203 VAL A O 1
ATOM 1628 N N . ARG A 1 204 ? -15.118 -2.419 -17.946 1.00 48.84 204 ARG A N 1
ATOM 1629 C CA . ARG A 1 204 ? -15.279 -3.314 -19.080 1.00 48.84 204 ARG A CA 1
ATOM 1630 C C . ARG A 1 204 ? -13.857 -3.498 -19.577 1.00 48.84 204 ARG A C 1
ATOM 1632 O O . ARG A 1 204 ? -13.303 -2.608 -20.215 1.00 48.84 204 ARG A O 1
ATOM 1639 N N . LEU A 1 205 ? -13.269 -4.647 -19.263 1.00 46.44 205 LEU A N 1
ATOM 1640 C CA . LEU A 1 205 ? -12.241 -5.249 -20.088 1.00 46.44 205 LEU A CA 1
ATOM 1641 C C . LEU A 1 205 ? -12.896 -5.488 -21.451 1.00 46.44 205 LEU A C 1
ATOM 1643 O O . LEU A 1 205 ? -13.204 -6.608 -21.842 1.00 46.44 205 LEU A O 1
ATOM 1647 N N . SER A 1 206 ? -13.161 -4.412 -22.191 1.00 45.59 206 SER A N 1
ATOM 1648 C CA . SER A 1 206 ? -13.104 -4.474 -23.622 1.00 45.59 206 SER A CA 1
ATOM 1649 C C . SER A 1 206 ? -11.662 -4.870 -23.897 1.00 45.59 206 SER A C 1
ATOM 1651 O O . SER A 1 206 ? -10.791 -4.019 -24.054 1.00 45.59 206 SER A O 1
ATOM 1653 N N . LEU A 1 207 ? -11.442 -6.181 -24.026 1.00 47.09 207 LEU A N 1
ATOM 1654 C CA . LEU A 1 207 ? -10.593 -6.735 -25.073 1.00 47.09 207 LEU A CA 1
ATOM 1655 C C . LEU A 1 207 ? -11.151 -6.261 -26.434 1.00 47.09 207 LEU A C 1
ATOM 1657 O O . LEU A 1 207 ? -11.485 -7.035 -27.322 1.00 47.09 207 LEU A O 1
ATOM 1661 N N . ALA A 1 208 ? -11.286 -4.948 -26.608 1.00 40.84 208 ALA A N 1
ATOM 1662 C CA . ALA A 1 208 ? -11.118 -4.336 -27.889 1.00 40.84 208 ALA A CA 1
ATOM 1663 C C . ALA A 1 208 ? -9.620 -4.472 -28.108 1.00 40.84 208 ALA A C 1
ATOM 1665 O O . ALA A 1 208 ? -8.818 -3.712 -27.571 1.00 40.84 208 ALA A O 1
ATOM 1666 N N . ILE A 1 209 ? -9.267 -5.521 -28.843 1.00 51.72 209 ILE A N 1
ATOM 1667 C CA . ILE A 1 209 ? -8.112 -5.527 -29.724 1.00 51.72 209 ILE A CA 1
ATOM 1668 C C . ILE A 1 209 ? -8.183 -4.181 -30.445 1.00 51.72 209 ILE A C 1
ATOM 1670 O O . ILE A 1 209 ? -8.954 -4.009 -31.393 1.00 51.72 209 ILE A O 1
ATOM 1674 N N . SER A 1 210 ? -7.493 -3.178 -29.900 1.00 42.09 210 SER A N 1
ATOM 1675 C CA . SER A 1 210 ? -7.369 -1.880 -30.525 1.00 42.09 210 SER A CA 1
ATOM 1676 C C . SER A 1 210 ? -6.522 -2.140 -31.752 1.00 42.09 210 SER A C 1
ATOM 1678 O O . SER A 1 210 ? -5.301 -2.269 -31.716 1.00 42.09 210 SER A O 1
ATOM 1680 N N . LYS A 1 211 ? -7.227 -2.315 -32.867 1.00 55.38 211 LYS A N 1
ATOM 1681 C CA . LYS A 1 211 ? -6.664 -2.157 -34.194 1.00 55.38 211 LYS A CA 1
ATOM 1682 C C . LYS A 1 211 ? -5.854 -0.854 -34.135 1.00 55.38 211 LYS A C 1
ATOM 1684 O O . LYS A 1 211 ? -6.438 0.172 -33.767 1.00 55.38 211 LYS A O 1
ATOM 1689 N N . PRO A 1 212 ? -4.537 -0.891 -34.390 1.00 51.84 212 PRO A N 1
ATOM 1690 C CA . PRO A 1 212 ? -3.715 0.304 -34.305 1.00 51.84 212 PRO A CA 1
ATOM 1691 C C . PRO A 1 212 ? -4.323 1.372 -35.218 1.00 51.84 212 PRO A C 1
ATOM 1693 O O . PRO A 1 212 ? -4.843 1.021 -36.285 1.00 51.84 212 PRO A O 1
ATOM 1696 N N . PRO A 1 213 ? -4.315 2.652 -34.810 1.00 49.84 213 PRO A N 1
ATOM 1697 C CA . PRO A 1 213 ? -4.807 3.721 -35.656 1.00 49.84 213 PRO A CA 1
ATOM 1698 C C . PRO A 1 213 ? -4.030 3.668 -36.967 1.00 49.84 213 PRO A C 1
ATOM 1700 O O . PRO A 1 213 ? -2.818 3.879 -37.003 1.00 49.84 213 PRO A O 1
ATOM 1703 N N . THR A 1 214 ? -4.737 3.332 -38.044 1.00 56.09 214 THR A N 1
ATOM 1704 C CA . THR A 1 214 ? -4.265 3.534 -39.408 1.00 56.09 214 THR A CA 1
ATOM 1705 C C . THR A 1 214 ? -3.737 4.962 -39.483 1.00 56.09 214 THR A C 1
ATOM 1707 O O . THR A 1 214 ? -4.496 5.882 -39.161 1.00 56.09 214 THR A O 1
ATOM 1710 N N . PRO A 1 215 ? -2.465 5.178 -39.852 1.00 51.25 215 PRO A N 1
ATOM 1711 C CA . PRO A 1 215 ? -1.953 6.521 -40.010 1.00 51.25 215 PRO A CA 1
ATOM 1712 C C . PRO A 1 215 ? -2.798 7.209 -41.077 1.00 51.25 215 PRO A C 1
ATOM 1714 O O . PRO A 1 215 ? -2.842 6.786 -42.234 1.00 51.25 215 PRO A O 1
ATOM 1717 N N . THR A 1 216 ? -3.505 8.257 -40.659 1.00 50.12 216 THR A N 1
ATOM 1718 C CA . THR A 1 216 ? -4.107 9.234 -41.554 1.00 50.12 216 THR A CA 1
ATOM 1719 C C . THR A 1 216 ? -3.020 9.679 -42.516 1.00 50.12 216 THR A C 1
ATOM 1721 O O . THR A 1 216 ? -2.053 10.335 -42.129 1.00 50.12 216 THR A O 1
ATOM 1724 N N . ARG A 1 217 ? -3.186 9.248 -43.764 1.00 47.69 217 ARG A N 1
ATOM 1725 C CA . ARG A 1 217 ? -2.422 9.609 -44.949 1.00 47.69 217 ARG A CA 1
ATOM 1726 C C . ARG A 1 217 ? -2.385 11.136 -45.055 1.00 47.69 217 ARG A C 1
ATOM 1728 O O . ARG A 1 217 ? -3.259 11.738 -45.668 1.00 47.69 217 ARG A O 1
ATOM 1735 N N . ARG A 1 218 ? -1.400 11.770 -44.414 1.00 42.75 218 ARG A N 1
ATOM 1736 C CA . ARG A 1 218 ? -1.002 13.134 -44.755 1.00 42.75 218 ARG A CA 1
ATOM 1737 C C . ARG A 1 218 ? -0.358 13.059 -46.129 1.00 42.75 218 ARG A C 1
ATOM 1739 O O . ARG A 1 218 ? 0.593 12.311 -46.338 1.00 42.75 218 ARG A O 1
ATOM 1746 N N . SER A 1 219 ? -0.945 13.802 -47.053 1.00 53.69 219 SER A N 1
ATOM 1747 C CA . SER A 1 219 ? -0.360 14.171 -48.328 1.00 53.69 219 SER A CA 1
ATOM 1748 C C . SER A 1 219 ? 1.010 14.809 -48.090 1.00 53.69 219 SER A C 1
ATOM 1750 O O . SER A 1 219 ? 1.100 15.962 -47.678 1.00 53.69 219 SER A O 1
ATOM 1752 N N . LEU A 1 220 ? 2.064 14.037 -48.329 1.00 44.56 220 LEU A N 1
ATOM 1753 C CA . LEU A 1 220 ? 3.357 14.555 -48.750 1.00 44.56 220 LEU A CA 1
ATOM 1754 C C . LEU A 1 220 ? 3.313 14.580 -50.279 1.00 44.56 220 LEU A C 1
ATOM 1756 O O . LEU A 1 220 ? 3.638 13.597 -50.940 1.00 44.56 220 LEU A O 1
ATOM 1760 N N . CYS A 1 221 ? 2.797 15.680 -50.816 1.00 48.44 221 CYS A N 1
ATOM 1761 C CA . CYS A 1 221 ? 3.262 16.188 -52.098 1.00 48.44 221 CYS A CA 1
ATOM 1762 C C . CYS A 1 221 ? 4.425 17.146 -51.788 1.00 48.44 221 CYS A C 1
ATOM 1764 O O . CY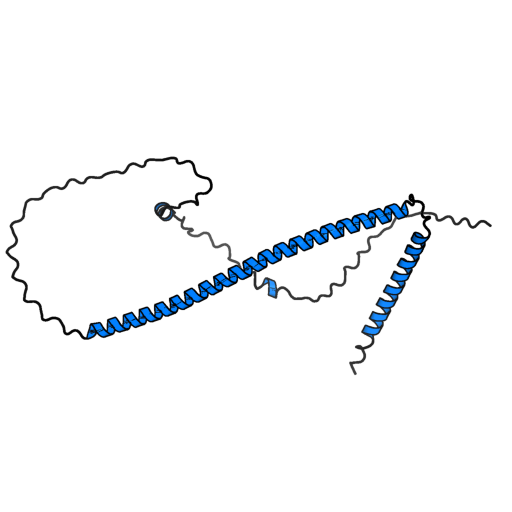S A 1 221 ? 4.434 17.743 -50.715 1.00 48.44 221 CYS A O 1
ATOM 1766 N N . GLU A 1 222 ? 5.365 17.252 -52.727 1.00 50.50 222 GLU A N 1
ATOM 1767 C CA . GLU A 1 222 ? 6.555 18.123 -52.718 1.00 50.50 222 GLU A CA 1
ATOM 1768 C C . GLU A 1 222 ? 7.753 17.633 -51.894 1.00 50.50 222 GLU A C 1
ATOM 1770 O O . GLU A 1 222 ? 8.187 18.249 -50.927 1.00 50.50 222 GLU A O 1
ATOM 1775 N N . ILE A 1 223 ? 8.370 16.550 -52.372 1.00 50.69 223 ILE A N 1
ATOM 1776 C CA . ILE A 1 223 ? 9.809 16.607 -52.667 1.00 50.69 223 ILE A CA 1
ATOM 1777 C C . ILE A 1 223 ? 9.954 16.140 -54.115 1.00 50.69 223 ILE A C 1
ATOM 1779 O O . ILE A 1 223 ? 10.119 14.958 -54.408 1.00 50.69 223 ILE A O 1
ATOM 1783 N N . GLU A 1 224 ? 9.753 17.096 -55.017 1.00 50.38 224 GLU A N 1
ATOM 1784 C CA . GLU A 1 224 ? 10.205 17.025 -56.399 1.00 50.38 224 GLU A CA 1
ATOM 1785 C C . GLU A 1 224 ? 11.742 17.084 -56.408 1.00 50.38 224 GLU A C 1
ATOM 1787 O O . GLU A 1 224 ? 12.343 17.921 -55.735 1.00 50.38 224 GLU A O 1
ATOM 1792 N N . ASN A 1 225 ? 12.336 16.207 -57.218 1.00 53.34 225 ASN A N 1
ATOM 1793 C CA . ASN A 1 225 ? 13.651 16.338 -57.851 1.00 53.34 225 ASN A CA 1
ATOM 1794 C C . ASN A 1 225 ? 14.897 16.158 -56.962 1.00 53.34 225 ASN A C 1
ATOM 1796 O O . ASN A 1 225 ? 15.589 17.102 -56.588 1.00 53.34 225 ASN A O 1
ATOM 1800 N N . CYS A 1 226 ? 15.278 14.893 -56.760 1.00 40.16 226 CYS A N 1
ATOM 1801 C CA . CYS A 1 226 ? 16.692 14.523 -56.822 1.00 40.16 226 CYS A CA 1
ATOM 1802 C C . CYS A 1 226 ? 16.895 13.638 -58.056 1.00 40.16 226 CYS A C 1
ATOM 1804 O O . CYS A 1 226 ? 16.635 12.435 -58.010 1.00 40.16 226 CYS A O 1
ATOM 1806 N N . ASP A 1 227 ? 17.316 14.275 -59.150 1.00 44.31 227 ASP A N 1
ATOM 1807 C CA . ASP A 1 227 ? 17.895 13.643 -60.332 1.00 44.31 227 ASP A CA 1
ATOM 1808 C C . ASP A 1 227 ? 19.003 12.672 -59.912 1.00 44.31 227 ASP A C 1
ATOM 1810 O O . ASP A 1 227 ? 20.041 13.067 -59.377 1.00 44.31 227 ASP A O 1
ATOM 1814 N N . PHE A 1 228 ? 18.765 11.383 -60.138 1.00 47.91 228 PHE A N 1
ATOM 1815 C CA . PHE A 1 228 ? 19.802 10.363 -60.111 1.00 47.91 228 PHE A CA 1
ATOM 1816 C C . PHE A 1 228 ? 20.242 10.158 -61.558 1.00 47.91 228 PHE A C 1
ATOM 1818 O O . PHE A 1 228 ? 19.751 9.269 -62.255 1.00 47.91 228 PHE A O 1
ATOM 1825 N N . ASP A 1 229 ? 21.109 11.056 -62.022 1.00 56.84 229 ASP A N 1
ATOM 1826 C CA . ASP A 1 229 ? 21.735 10.961 -63.334 1.00 56.84 229 ASP A CA 1
ATOM 1827 C C . ASP A 1 229 ? 22.612 9.700 -63.356 1.00 56.84 229 ASP A C 1
ATOM 1829 O O . ASP A 1 229 ? 23.644 9.602 -62.684 1.00 56.84 229 ASP A O 1
ATOM 1833 N N . SER A 1 230 ? 22.131 8.685 -64.075 1.00 57.66 230 SER A N 1
ATOM 1834 C CA . SER A 1 230 ? 22.910 7.508 -64.443 1.00 57.66 230 SER A CA 1
ATOM 1835 C C . SER A 1 230 ? 23.881 7.914 -65.537 1.00 57.66 230 SER A C 1
ATOM 1837 O O . SER A 1 230 ? 23.502 8.019 -66.700 1.00 57.66 230 SER A O 1
ATOM 1839 N N . ALA A 1 231 ? 25.147 8.083 -65.177 1.00 57.06 231 ALA A N 1
ATOM 1840 C CA . ALA A 1 231 ? 26.232 7.974 -66.137 1.00 57.06 231 ALA A CA 1
ATOM 1841 C C . ALA A 1 231 ? 26.737 6.526 -66.135 1.00 57.06 231 ALA A C 1
ATOM 1843 O O . ALA A 1 231 ? 27.678 6.177 -65.423 1.00 57.06 231 ALA A O 1
ATOM 1844 N N . ASP A 1 232 ? 26.080 5.690 -66.941 1.00 61.88 232 ASP A N 1
ATOM 1845 C CA . ASP A 1 232 ? 26.739 4.562 -67.592 1.00 61.88 232 ASP A CA 1
ATOM 1846 C C . ASP A 1 232 ? 27.691 5.133 -68.650 1.00 61.88 232 ASP A C 1
ATOM 1848 O O . ASP A 1 232 ? 27.283 5.876 -69.545 1.00 61.88 232 ASP A O 1
ATOM 1852 N N . GLY A 1 233 ? 28.970 4.792 -68.545 1.00 61.34 233 GLY A N 1
ATOM 1853 C CA . GLY A 1 233 ? 29.999 5.220 -69.482 1.00 61.34 233 GLY A CA 1
ATOM 1854 C C . GLY A 1 233 ? 31.221 4.316 -69.404 1.00 61.34 233 GLY A C 1
ATOM 1855 O O . GLY A 1 233 ? 32.137 4.628 -68.656 1.00 61.34 233 GLY A O 1
ATOM 1856 N N . ILE A 1 234 ? 31.144 3.217 -70.170 1.00 54.38 234 ILE A N 1
ATOM 1857 C CA . ILE A 1 234 ? 32.206 2.430 -70.843 1.00 54.38 234 ILE A CA 1
ATOM 1858 C C . ILE A 1 234 ? 33.513 2.204 -70.070 1.00 54.38 234 ILE A C 1
ATOM 1860 O O . ILE A 1 234 ? 34.325 3.146 -69.960 1.00 54.38 234 ILE A O 1
#